Protein AF-A0AAW2ZHE0-F1 (afdb_monomer)

InterPro domains:
  IPR029063 S-adenosyl-L-methionine-dependent methyltransferase superfamily [G3DSA:3.40.50.150] (8-187)
  IPR029063 S-adenosyl-L-methionine-dependent methyltransferase superfamily [SSF53335] (11-176)

Sequence (241 aa):
MEQPNIQTNNVGNMGDIIKHSLIVQIMKKLIEFKPKTFVYVDLHTYLFHSKCDLVRFESETKKLSDIDDYISIEQSHLEETGFYLCSSGIATHFLREVEDSYCILSEQNPQTKVQLESQLSQYTRVPHYIMNHSTELPQRLRALPPSSTLFVLIDPFKLTLEDWSVQMATITECVKSSPDVKAVIEVFDYDEIDSDALWSKFSIDSVFKMVRSYQHKKYHLAVFATHNIADSISQAVQVKL

Organism: NCBI:txid1008807

Solvent-accessible surface area (backbone atoms only — not comparable to full-atom values): 13375 Å² total; per-residue (Å²): 133,85,81,78,69,83,58,68,88,53,42,58,35,66,57,48,52,54,52,48,31,46,50,48,38,49,51,56,57,53,53,75,69,62,50,73,18,39,36,42,35,32,59,48,39,69,46,37,53,42,66,53,55,62,70,56,31,59,60,47,55,73,60,47,46,80,38,64,72,38,50,56,55,48,50,56,43,30,74,75,71,68,33,41,68,29,69,62,36,54,53,48,64,58,41,73,79,37,92,52,28,38,39,40,34,20,36,74,51,70,69,52,35,55,50,23,54,53,43,44,70,74,76,51,84,70,51,69,48,77,35,74,49,72,85,50,47,66,61,54,58,67,73,44,76,82,56,37,24,38,40,36,39,41,49,44,79,58,72,47,76,65,59,49,52,56,50,49,53,52,54,47,56,60,42,68,77,38,82,79,39,48,40,38,37,42,37,40,33,46,40,88,71,74,52,98,61,59,70,77,75,56,89,74,58,90,65,47,39,81,49,47,73,48,79,57,76,38,32,38,37,39,35,31,18,24,70,95,46,23,69,63,48,38,71,49,60,60,74,42,120

Nearest PDB structures (foldseek):
  6qdx-assembly1_A  TM=6.909E-01  e=2.214E-10  Escherichia coli
  7p9i-assembly2_B  TM=6.950E-01  e=2.650E-10  Escherichia coli K-12
  7p9i-assembly1_A  TM=6.780E-01  e=1.742E-10  Escherichia coli K-12
  6qe5-assembly2_B  TM=6.974E-01  e=1.053E-09  Escherichia coli PCN033
  4blv-assembly2_B  TM=6.918E-01  e=1.421E-09  Escherichia coli K-12

Secondary structure (DSSP, 8-state):
-PPPPGGGGTTT-HHHHHHHHHHHHHHHHHHHT--SEEEEEETT---SEE---HHHHHHHHTT-BS-HHHHHHHHHHHHHHS-EEPHHHHHHHHHTTSTEEEEEEE---HHHHHHHHHHHHHH--S-EEEESSGGGHHHHHHHSPPPSEEEEEE--SS--HHHHHHHHHHHHHHHHT-TT-EEEEEEEEE-SS--TTTGGGS---TTEEEEEEEEETTEEEEEEEETTTHHHHHHH---B-

Structure (mmCIF, N/CA/C/O backbone):
data_AF-A0AAW2ZHE0-F1
#
_entry.id   AF-A0AAW2ZHE0-F1
#
loop_
_atom_site.group_PDB
_atom_site.id
_atom_site.type_symbol
_atom_site.label_atom_id
_atom_site.label_alt_id
_atom_site.label_comp_id
_atom_site.label_asym_id
_atom_site.label_entity_id
_atom_site.label_seq_id
_atom_site.pdbx_PDB_ins_code
_atom_site.Cartn_x
_atom_site.Cartn_y
_atom_site.Cartn_z
_atom_site.occupancy
_atom_site.B_iso_or_equiv
_atom_site.auth_seq_id
_atom_site.auth_comp_id
_atom_site.auth_asym_id
_atom_site.auth_atom_id
_atom_site.pdbx_PDB_model_num
ATOM 1 N N . MET A 1 1 ? 28.194 12.139 -8.025 1.00 45.75 1 MET A N 1
ATOM 2 C CA . MET A 1 1 ? 27.190 11.445 -8.855 1.00 45.75 1 MET A CA 1
ATOM 3 C C . MET A 1 1 ? 26.135 10.945 -7.898 1.00 45.75 1 MET A C 1
ATOM 5 O O . MET A 1 1 ? 26.476 10.164 -7.019 1.00 45.75 1 MET A O 1
ATOM 9 N N . GLU A 1 2 ? 24.931 11.495 -7.968 1.00 54.06 2 GLU A N 1
ATOM 10 C CA . GLU A 1 2 ? 23.822 11.076 -7.106 1.00 54.06 2 GLU A CA 1
ATOM 11 C C . GLU A 1 2 ? 23.343 9.689 -7.548 1.00 54.06 2 GLU A C 1
ATOM 13 O O . GLU A 1 2 ? 23.315 9.395 -8.745 1.00 54.06 2 GLU A O 1
ATOM 18 N N . GLN A 1 3 ? 23.056 8.808 -6.590 1.00 56.28 3 GLN A N 1
ATOM 19 C CA . GLN A 1 3 ? 22.628 7.446 -6.893 1.00 56.28 3 GLN A CA 1
ATOM 20 C C . GLN A 1 3 ? 21.126 7.433 -7.224 1.00 56.28 3 GLN A C 1
ATOM 22 O O . GLN A 1 3 ? 20.330 7.916 -6.413 1.00 56.28 3 GLN A O 1
ATOM 27 N N . PRO A 1 4 ? 20.725 6.895 -8.390 1.00 72.94 4 PRO A N 1
ATOM 28 C CA . PRO A 1 4 ? 19.317 6.748 -8.737 1.00 72.94 4 PRO A CA 1
ATOM 29 C C . PRO A 1 4 ? 18.628 5.758 -7.790 1.00 72.94 4 PRO A C 1
ATOM 31 O O . PRO A 1 4 ? 19.242 4.786 -7.348 1.00 72.94 4 PRO A O 1
ATOM 34 N N . ASN A 1 5 ? 17.344 5.990 -7.497 1.00 80.62 5 ASN A N 1
ATOM 35 C CA . ASN A 1 5 ? 16.549 5.073 -6.682 1.00 80.62 5 ASN A CA 1
ATOM 36 C C . ASN A 1 5 ? 16.442 3.709 -7.392 1.00 80.62 5 ASN A C 1
ATOM 38 O O . ASN A 1 5 ? 16.064 3.635 -8.568 1.00 80.62 5 ASN A O 1
ATOM 42 N N . ILE A 1 6 ? 16.772 2.637 -6.671 1.00 81.81 6 ILE A N 1
ATOM 43 C CA . ILE A 1 6 ? 16.803 1.256 -7.171 1.00 81.81 6 ILE A CA 1
ATOM 44 C C . ILE A 1 6 ? 15.427 0.762 -7.668 1.00 81.81 6 ILE A C 1
ATOM 46 O O . ILE A 1 6 ? 15.371 -0.144 -8.504 1.00 81.81 6 ILE A O 1
ATOM 50 N N . GLN A 1 7 ? 14.321 1.407 -7.272 1.00 82.69 7 GLN A N 1
ATOM 51 C CA . GLN A 1 7 ? 12.971 1.056 -7.737 1.00 82.69 7 GLN A CA 1
ATOM 52 C C . GLN A 1 7 ? 12.707 1.445 -9.194 1.00 82.69 7 GLN A C 1
ATOM 54 O O . GLN A 1 7 ? 11.881 0.819 -9.853 1.00 82.69 7 GLN A O 1
ATOM 59 N N . THR A 1 8 ? 13.452 2.409 -9.742 1.00 83.56 8 THR A N 1
ATOM 60 C CA . THR A 1 8 ? 13.181 3.013 -11.061 1.00 83.56 8 THR A CA 1
ATOM 61 C C . THR A 1 8 ? 13.071 1.989 -12.202 1.00 83.56 8 THR A C 1
ATOM 63 O O . THR A 1 8 ? 12.251 2.153 -13.098 1.00 83.56 8 THR A O 1
ATOM 66 N N . ASN A 1 9 ? 13.851 0.902 -12.167 1.00 84.75 9 ASN A N 1
ATOM 67 C CA . ASN A 1 9 ? 13.842 -0.135 -13.213 1.00 84.75 9 ASN A CA 1
ATOM 68 C C . ASN A 1 9 ? 12.930 -1.335 -12.890 1.00 84.75 9 ASN A C 1
ATOM 70 O O . ASN A 1 9 ? 12.791 -2.260 -13.696 1.00 84.75 9 ASN A O 1
ATOM 74 N N . ASN A 1 10 ? 12.321 -1.338 -11.706 1.00 87.06 10 ASN A N 1
ATOM 75 C CA . ASN A 1 10 ? 11.558 -2.460 -11.170 1.00 87.06 10 ASN A CA 1
ATOM 76 C C . ASN A 1 10 ? 10.046 -2.201 -11.131 1.00 87.06 10 ASN A C 1
ATOM 78 O O . ASN A 1 10 ? 9.311 -3.144 -10.865 1.00 87.06 10 ASN A O 1
ATOM 82 N N . VAL A 1 11 ? 9.588 -0.993 -11.477 1.00 93.25 11 VAL A N 1
ATOM 83 C CA . VAL A 1 11 ? 8.171 -0.591 -11.454 1.00 93.25 11 VAL A CA 1
ATOM 84 C C . VAL A 1 11 ? 7.286 -1.508 -12.305 1.00 93.25 11 VAL A C 1
ATOM 86 O O . VAL A 1 11 ? 7.566 -1.743 -13.487 1.00 93.25 11 VAL A O 1
ATOM 89 N N . GLY A 1 12 ? 6.195 -1.996 -11.716 1.00 92.94 12 GLY A N 1
ATOM 90 C CA . GLY A 1 12 ? 5.185 -2.801 -12.409 1.00 92.94 12 GLY A CA 1
ATOM 91 C C . GLY A 1 12 ? 5.684 -4.199 -12.771 1.00 92.94 12 GLY A C 1
ATOM 92 O O . GLY A 1 12 ? 5.334 -4.731 -13.822 1.00 92.94 12 GLY A O 1
ATOM 93 N N . ASN A 1 13 ? 6.580 -4.754 -11.952 1.00 93.00 13 ASN A N 1
ATOM 94 C CA . ASN A 1 13 ? 6.948 -6.167 -12.024 1.00 93.00 13 ASN A CA 1
ATOM 95 C C . ASN A 1 13 ? 5.909 -7.056 -11.304 1.00 93.00 13 ASN A C 1
ATOM 97 O O . ASN A 1 13 ? 5.030 -6.554 -10.608 1.00 93.00 13 ASN A O 1
ATOM 101 N N . MET A 1 14 ? 6.052 -8.380 -11.405 1.00 93.06 14 MET A N 1
ATOM 102 C CA . MET A 1 14 ? 5.164 -9.355 -10.757 1.00 93.06 14 MET A CA 1
ATOM 103 C C . MET A 1 14 ? 4.955 -9.104 -9.254 1.00 93.06 14 MET A C 1
ATOM 105 O O . MET A 1 14 ? 3.836 -9.223 -8.763 1.00 93.06 14 MET A O 1
ATOM 109 N N . GLY A 1 15 ? 6.010 -8.741 -8.523 1.00 92.56 15 GLY A N 1
ATOM 110 C CA . GLY A 1 15 ? 5.924 -8.408 -7.102 1.00 92.56 15 GLY A CA 1
ATOM 111 C C . GLY A 1 15 ? 5.064 -7.171 -6.839 1.00 92.56 15 GLY A C 1
ATOM 112 O O . GLY A 1 15 ? 4.197 -7.221 -5.970 1.00 92.56 15 GLY A O 1
ATOM 113 N N . ASP A 1 16 ? 5.239 -6.107 -7.631 1.00 94.81 16 ASP A N 1
ATOM 114 C CA . ASP A 1 16 ? 4.381 -4.918 -7.556 1.00 94.81 16 ASP A CA 1
ATOM 115 C C . ASP A 1 16 ? 2.925 -5.270 -7.874 1.00 94.81 16 ASP A C 1
ATOM 117 O O . ASP A 1 16 ? 2.040 -4.856 -7.137 1.00 94.81 16 ASP A O 1
ATOM 121 N N . ILE A 1 17 ? 2.667 -6.071 -8.912 1.00 95.50 17 ILE A N 1
ATOM 122 C CA . ILE A 1 17 ? 1.305 -6.462 -9.308 1.00 95.50 17 ILE A CA 1
ATOM 123 C C . ILE A 1 17 ? 0.605 -7.229 -8.176 1.00 95.50 17 ILE A C 1
ATOM 125 O O . ILE A 1 17 ? -0.543 -6.926 -7.846 1.00 95.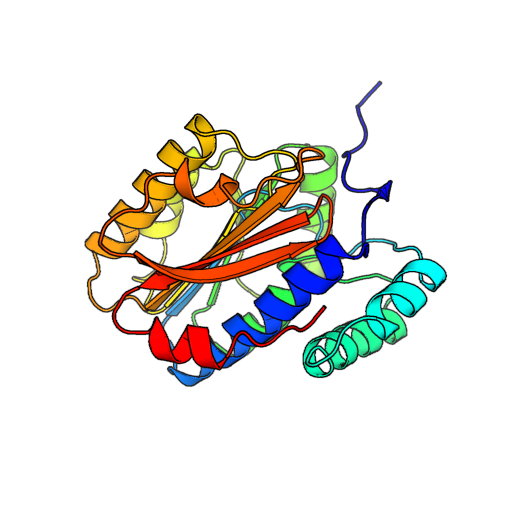50 17 ILE A O 1
ATOM 129 N N . ILE A 1 18 ? 1.284 -8.204 -7.559 1.00 94.44 18 ILE A N 1
ATOM 130 C CA . ILE A 1 18 ? 0.724 -8.989 -6.447 1.00 94.44 18 ILE A CA 1
ATOM 131 C C . ILE A 1 18 ? 0.451 -8.080 -5.244 1.00 94.44 18 ILE A C 1
ATOM 133 O O . ILE A 1 18 ? -0.671 -8.068 -4.739 1.00 94.44 18 ILE A O 1
ATOM 137 N N . LYS A 1 19 ? 1.446 -7.289 -4.824 1.00 95.81 19 LYS A N 1
ATOM 138 C CA . LYS A 1 19 ? 1.347 -6.330 -3.710 1.00 95.81 19 LYS A CA 1
ATOM 139 C C . LYS A 1 19 ? 0.190 -5.354 -3.920 1.00 95.81 19 LYS A C 1
ATOM 141 O O . LYS A 1 19 ? -0.709 -5.223 -3.103 1.00 95.81 19 LYS A O 1
ATOM 146 N N . HIS A 1 20 ? 0.145 -4.708 -5.077 1.00 97.62 20 HIS A N 1
ATOM 147 C CA . HIS A 1 20 ? -0.868 -3.709 -5.400 1.00 97.62 20 HIS A CA 1
ATOM 148 C C . HIS A 1 20 ? -2.279 -4.301 -5.482 1.00 97.62 20 HIS A C 1
ATOM 150 O O . HIS A 1 20 ? -3.244 -3.670 -5.047 1.00 97.62 20 HIS A O 1
ATOM 156 N N . SER A 1 21 ? -2.401 -5.542 -5.955 1.00 96.88 21 SER A N 1
ATOM 157 C CA . SER A 1 21 ? -3.670 -6.271 -5.921 1.00 96.88 21 SER A CA 1
ATOM 158 C C . SER A 1 21 ? -4.139 -6.544 -4.489 1.00 96.88 21 SER A C 1
ATOM 160 O O . SER A 1 21 ? -5.332 -6.426 -4.201 1.00 96.88 21 SER A O 1
ATOM 162 N N . LEU A 1 22 ? -3.220 -6.855 -3.569 1.00 96.62 22 LEU A N 1
ATOM 163 C CA . LEU A 1 22 ? -3.543 -7.011 -2.149 1.00 96.62 22 LEU A CA 1
ATOM 164 C C . LEU A 1 22 ? -3.927 -5.682 -1.501 1.00 96.62 22 LEU A C 1
ATOM 166 O O . LEU A 1 22 ? -4.938 -5.656 -0.802 1.00 96.62 22 LEU A O 1
ATOM 170 N N . ILE A 1 23 ? -3.214 -4.587 -1.790 1.00 98.12 23 ILE A N 1
ATOM 171 C CA . ILE A 1 23 ? -3.597 -3.232 -1.358 1.00 98.12 23 ILE A CA 1
ATOM 172 C C . ILE A 1 23 ? -5.055 -2.964 -1.741 1.00 98.12 23 ILE A C 1
ATOM 174 O O . ILE A 1 23 ? -5.850 -2.594 -0.882 1.00 98.12 23 ILE A O 1
ATOM 178 N N . VAL A 1 24 ? -5.446 -3.210 -2.995 1.00 98.31 24 VAL A N 1
ATOM 179 C CA . VAL A 1 24 ? -6.831 -3.017 -3.462 1.00 98.31 24 VAL A CA 1
ATOM 180 C C . VAL A 1 24 ? -7.825 -3.856 -2.652 1.00 98.31 24 VAL A C 1
ATOM 182 O O . VAL A 1 24 ? -8.812 -3.322 -2.139 1.00 98.31 24 VAL A O 1
ATOM 185 N N . GLN A 1 25 ? -7.568 -5.155 -2.489 1.00 97.56 25 GLN A N 1
ATOM 186 C CA . GLN A 1 25 ? -8.464 -6.061 -1.758 1.00 97.56 25 GLN A CA 1
ATOM 187 C C . GLN A 1 25 ? -8.590 -5.678 -0.271 1.00 97.56 25 GLN A C 1
ATOM 189 O O . GLN A 1 25 ? -9.695 -5.660 0.280 1.00 97.56 25 GLN A O 1
ATOM 194 N N . ILE A 1 26 ? -7.475 -5.323 0.372 1.00 98.25 26 ILE A N 1
ATOM 195 C CA . ILE A 1 26 ? -7.419 -4.888 1.772 1.00 98.25 26 ILE A CA 1
ATOM 196 C C . ILE A 1 26 ? -8.153 -3.556 1.941 1.00 98.25 26 ILE A C 1
ATOM 198 O O . ILE A 1 26 ? -9.010 -3.446 2.818 1.00 98.25 26 ILE A O 1
ATOM 202 N N . MET A 1 27 ? -7.867 -2.559 1.099 1.00 98.31 27 MET A N 1
ATOM 203 C CA . MET A 1 27 ? -8.466 -1.223 1.186 1.00 98.31 27 MET A CA 1
ATOM 204 C C . MET A 1 27 ? -9.985 -1.273 1.024 1.00 98.31 27 MET A C 1
ATOM 206 O O . MET A 1 27 ? -10.698 -0.722 1.866 1.00 98.31 27 MET A O 1
ATOM 210 N N . LYS A 1 28 ? -10.491 -2.006 0.019 1.00 97.75 28 LYS A N 1
ATOM 211 C CA . LYS A 1 28 ? -11.936 -2.233 -0.161 1.00 97.75 28 LYS A CA 1
ATOM 212 C C . LYS A 1 28 ? -12.555 -2.814 1.108 1.00 97.75 28 LYS A C 1
ATOM 214 O O . LYS A 1 28 ? -13.554 -2.297 1.606 1.00 97.75 28 LYS A O 1
ATOM 219 N N . LYS A 1 29 ? -11.921 -3.843 1.686 1.00 97.81 29 LYS A N 1
ATOM 220 C CA . LYS A 1 29 ? -12.438 -4.485 2.897 1.00 97.81 29 LYS A CA 1
ATOM 221 C C . LYS A 1 29 ? -12.409 -3.566 4.117 1.00 97.81 29 LYS A C 1
ATOM 223 O O . LYS A 1 29 ? -13.325 -3.601 4.935 1.00 97.81 29 LYS A O 1
ATOM 228 N N . LEU A 1 30 ? -11.373 -2.744 4.247 1.00 97.94 30 LEU A N 1
ATOM 229 C CA . LEU A 1 30 ? -11.238 -1.797 5.347 1.00 97.94 30 LEU A CA 1
ATOM 230 C C . LEU A 1 30 ? -12.292 -0.682 5.288 1.00 97.94 30 LEU A C 1
ATOM 232 O O . LEU A 1 30 ? -12.845 -0.318 6.327 1.00 97.94 30 LEU A O 1
ATOM 236 N N . ILE A 1 31 ? -12.638 -0.205 4.091 1.00 97.25 31 ILE A N 1
ATOM 237 C CA . ILE A 1 31 ? -13.692 0.801 3.885 1.00 97.25 31 ILE A CA 1
ATOM 238 C C . ILE A 1 31 ? -15.082 0.255 4.239 1.00 97.25 31 ILE A C 1
ATOM 240 O O . ILE A 1 31 ? -15.886 0.978 4.831 1.00 97.25 31 ILE A O 1
ATOM 244 N N . GLU A 1 32 ? -15.366 -1.028 3.981 1.00 96.75 32 GLU A N 1
ATOM 245 C CA . GLU A 1 32 ? -16.641 -1.660 4.372 1.00 96.75 32 GLU A CA 1
ATOM 246 C C . GLU A 1 32 ? -16.919 -1.570 5.881 1.00 96.75 32 GLU A C 1
ATOM 248 O O . GLU A 1 32 ? -18.079 -1.537 6.305 1.00 96.75 32 GLU A O 1
ATOM 253 N N . PHE A 1 33 ? -15.872 -1.482 6.708 1.00 95.62 33 PHE A N 1
ATOM 254 C CA . PHE A 1 33 ? -16.013 -1.291 8.150 1.00 95.62 33 PHE A CA 1
ATOM 255 C C . PHE A 1 33 ? -16.420 0.129 8.559 1.00 95.62 33 PHE A C 1
ATOM 257 O O . PHE A 1 33 ? -16.556 0.377 9.762 1.00 95.62 33 PHE A O 1
ATOM 264 N N . LYS A 1 34 ? -16.623 1.031 7.588 1.00 94.88 34 LYS A N 1
ATOM 265 C CA . LYS A 1 34 ? -17.025 2.432 7.763 1.00 94.88 34 LYS A CA 1
ATOM 266 C C . LYS A 1 34 ? -16.127 3.140 8.780 1.00 94.88 34 LYS A C 1
ATOM 268 O O . LYS A 1 34 ? -16.605 3.523 9.855 1.00 94.88 34 LYS A O 1
ATOM 273 N N . PRO A 1 35 ? -14.815 3.242 8.496 1.00 95.00 35 PRO A N 1
ATOM 274 C CA . PRO A 1 35 ? -13.891 3.900 9.402 1.00 95.00 35 PRO A CA 1
ATOM 275 C C . PRO A 1 35 ? -14.348 5.338 9.647 1.00 95.00 35 PRO A C 1
ATOM 277 O O . PRO A 1 35 ? -14.739 6.038 8.719 1.00 95.00 35 PRO A O 1
ATOM 280 N N . LYS A 1 36 ? -14.280 5.775 10.907 1.00 93.12 36 LYS A N 1
ATOM 281 C CA . LYS A 1 36 ? -14.380 7.202 11.233 1.00 93.12 36 LYS A CA 1
ATOM 282 C C . LYS A 1 36 ? -13.142 7.921 10.717 1.00 93.12 36 LYS A C 1
ATOM 284 O O . LYS A 1 36 ? -13.268 8.882 9.987 1.00 93.12 36 LYS A O 1
ATOM 289 N N . THR A 1 37 ? -11.979 7.359 11.042 1.00 95.81 37 THR A N 1
ATOM 290 C CA . THR A 1 37 ? -10.662 7.832 10.615 1.00 95.81 37 THR A CA 1
ATOM 291 C C . THR A 1 37 ? -9.879 6.671 10.016 1.00 95.81 37 THR A C 1
ATOM 293 O O . THR A 1 37 ? -9.807 5.604 10.651 1.00 95.81 37 THR A O 1
ATOM 296 N N . PHE A 1 38 ? -9.271 6.879 8.845 1.00 97.88 38 PHE A N 1
ATOM 297 C CA . PHE A 1 38 ? -8.440 5.888 8.154 1.00 97.88 38 PHE A CA 1
ATOM 298 C C . PHE A 1 38 ? -7.037 6.447 7.889 1.00 97.88 38 PHE A C 1
ATOM 300 O O . PHE A 1 38 ? -6.859 7.383 7.117 1.00 97.88 38 PHE A O 1
ATOM 307 N N . VAL A 1 39 ? -6.027 5.850 8.521 1.00 97.88 39 VAL A N 1
ATOM 308 C CA . VAL A 1 39 ? -4.622 6.155 8.246 1.00 97.88 39 VAL A CA 1
ATOM 309 C C . VAL A 1 39 ? -3.995 5.049 7.397 1.00 97.88 39 VAL A C 1
ATOM 311 O O . VAL A 1 39 ? -3.995 3.884 7.797 1.00 97.88 39 VAL A O 1
ATOM 314 N N . TYR A 1 40 ? -3.434 5.425 6.252 1.00 98.44 40 TYR A N 1
ATOM 315 C CA . TYR A 1 40 ? -2.505 4.600 5.484 1.00 98.44 40 TYR A CA 1
ATOM 316 C C . TYR A 1 40 ? -1.071 5.013 5.810 1.00 98.44 40 TYR A C 1
ATOM 318 O O . TYR A 1 40 ? -0.757 6.204 5.872 1.00 98.44 40 TYR A O 1
ATOM 326 N N . VAL A 1 41 ? -0.207 4.030 6.017 1.00 98.19 41 VAL A N 1
ATOM 327 C CA . VAL A 1 41 ? 1.216 4.210 6.281 1.00 98.19 41 VAL A CA 1
ATOM 328 C C . VAL A 1 41 ? 2.000 3.392 5.270 1.00 98.19 41 VAL A C 1
ATOM 330 O O . VAL A 1 41 ? 1.749 2.204 5.127 1.00 98.19 41 VAL A O 1
ATOM 333 N N . ASP A 1 42 ? 2.985 3.998 4.627 1.00 97.81 42 ASP A N 1
ATOM 334 C CA . ASP A 1 42 ? 3.923 3.326 3.734 1.00 97.81 42 ASP A CA 1
ATOM 335 C C . ASP A 1 42 ? 5.346 3.637 4.200 1.00 97.81 42 ASP A C 1
ATOM 337 O O . ASP A 1 42 ? 5.793 4.786 4.178 1.00 97.81 42 ASP A O 1
ATOM 341 N N . LEU A 1 43 ? 6.042 2.617 4.706 1.00 95.81 43 LEU A N 1
ATOM 342 C CA . LEU A 1 43 ? 7.354 2.793 5.330 1.00 95.81 43 LEU A CA 1
ATOM 343 C C . LEU A 1 43 ? 8.515 2.858 4.331 1.00 95.81 43 LEU A C 1
ATOM 345 O O . LEU A 1 43 ? 9.616 3.255 4.723 1.00 95.81 43 LEU A O 1
ATOM 349 N N . HIS A 1 44 ? 8.269 2.517 3.066 1.00 94.44 44 HIS A N 1
ATOM 350 C CA . HIS A 1 44 ? 9.280 2.440 2.010 1.00 94.44 44 HIS A CA 1
ATOM 351 C C . HIS A 1 44 ? 8.701 2.978 0.697 1.00 94.44 44 HIS A C 1
ATOM 353 O O . HIS A 1 44 ? 8.732 2.334 -0.349 1.00 94.44 44 HIS A O 1
ATOM 359 N N . THR A 1 45 ? 8.135 4.178 0.769 1.00 95.50 45 THR A N 1
ATOM 360 C CA . THR A 1 45 ? 7.461 4.805 -0.361 1.00 95.50 45 THR A CA 1
ATOM 361 C C . THR A 1 45 ? 8.468 5.188 -1.433 1.00 95.50 45 THR A C 1
ATOM 363 O O . THR A 1 45 ? 9.496 5.787 -1.133 1.00 95.50 45 THR A O 1
ATOM 366 N N . TYR A 1 46 ? 8.125 4.903 -2.688 1.00 94.44 46 TYR A N 1
ATOM 367 C CA . TYR A 1 46 ? 8.814 5.434 -3.860 1.00 94.44 46 TYR A CA 1
ATOM 368 C C . TYR A 1 46 ? 8.110 6.714 -4.355 1.00 94.44 46 TYR A C 1
ATOM 370 O O . TYR A 1 46 ? 8.083 7.733 -3.672 1.00 94.44 46 TYR A O 1
ATOM 378 N N . LEU A 1 47 ? 7.501 6.671 -5.538 1.00 97.00 47 LEU A N 1
ATOM 379 C CA . LEU A 1 47 ? 6.724 7.757 -6.128 1.00 97.00 47 LEU A CA 1
ATOM 380 C C . LEU A 1 47 ? 5.220 7.545 -5.905 1.00 97.00 47 LEU A C 1
ATOM 382 O O . LEU A 1 47 ? 4.794 6.527 -5.360 1.00 97.00 47 LEU A O 1
ATOM 386 N N . PHE A 1 48 ? 4.407 8.515 -6.322 1.00 97.44 48 PHE A N 1
ATOM 387 C CA . PHE A 1 48 ? 2.953 8.356 -6.412 1.00 97.44 48 PHE A CA 1
ATOM 388 C C . PHE A 1 48 ? 2.581 7.508 -7.632 1.00 97.44 48 PHE A C 1
ATOM 390 O O . PHE A 1 48 ? 1.759 6.596 -7.562 1.00 97.44 48 PHE A O 1
ATOM 397 N N . HIS A 1 49 ? 3.246 7.796 -8.747 1.00 97.19 49 HIS A N 1
ATOM 398 C CA . HIS A 1 49 ? 3.165 7.062 -10.000 1.00 97.19 49 HIS A CA 1
ATOM 399 C C . HIS A 1 49 ? 4.496 7.182 -10.758 1.00 97.19 49 HIS A C 1
ATOM 401 O O . HIS A 1 49 ? 5.261 8.132 -10.554 1.00 97.19 49 HIS A O 1
ATOM 407 N N . SER A 1 50 ? 4.806 6.210 -11.613 1.00 96.75 50 SER A N 1
ATOM 408 C CA . SER A 1 50 ? 6.072 6.155 -12.351 1.00 96.75 50 SER A CA 1
ATOM 409 C C . SER A 1 50 ? 5.914 5.467 -13.705 1.00 96.75 50 SER A C 1
ATOM 411 O O . SER A 1 50 ? 4.878 4.889 -14.015 1.00 96.75 50 SER A O 1
ATOM 413 N N . LYS A 1 51 ? 6.937 5.545 -14.556 1.00 94.88 51 LYS A N 1
ATOM 414 C CA . LYS A 1 51 ? 6.941 4.811 -15.826 1.00 94.88 51 LYS A CA 1
ATOM 415 C C . LYS A 1 51 ? 7.102 3.317 -15.554 1.00 94.88 51 LYS A C 1
ATOM 417 O O . LYS A 1 51 ? 7.922 2.934 -14.724 1.00 94.88 51 LYS A O 1
ATOM 422 N N . CYS A 1 52 ? 6.387 2.488 -16.305 1.00 94.44 52 CYS A N 1
ATOM 423 C CA . CYS A 1 52 ? 6.551 1.038 -16.289 1.00 94.44 52 CYS A CA 1
ATOM 424 C C . CYS A 1 52 ? 6.762 0.488 -17.708 1.00 94.44 52 CYS A C 1
ATOM 426 O O . CYS A 1 52 ? 6.475 1.151 -18.708 1.00 94.44 52 CYS A O 1
ATOM 428 N N . ASP A 1 53 ? 7.283 -0.734 -17.791 1.00 94.19 53 ASP A N 1
ATOM 429 C CA . ASP A 1 53 ? 7.299 -1.508 -19.032 1.00 94.19 53 ASP A CA 1
ATOM 430 C C . ASP A 1 53 ? 5.919 -2.152 -19.231 1.00 94.19 53 ASP A C 1
ATOM 432 O O . ASP A 1 53 ? 5.604 -3.164 -18.600 1.00 94.19 53 ASP A O 1
ATOM 436 N N . LEU A 1 54 ? 5.101 -1.557 -20.103 1.00 92.88 54 LEU A N 1
ATOM 437 C CA . LEU A 1 54 ? 3.729 -2.006 -20.363 1.00 92.88 54 LEU A CA 1
ATOM 438 C C . LEU A 1 54 ? 3.665 -3.425 -20.932 1.00 92.88 54 LEU A C 1
ATOM 440 O O . LEU A 1 54 ? 2.776 -4.189 -20.571 1.00 92.88 54 LEU A O 1
ATOM 444 N N . VAL A 1 55 ? 4.629 -3.814 -21.772 1.00 94.06 55 VAL A N 1
ATOM 445 C CA . VAL A 1 55 ? 4.651 -5.157 -22.368 1.00 94.06 55 VAL A CA 1
ATOM 446 C C . VAL A 1 55 ? 4.918 -6.202 -21.287 1.00 94.06 55 VAL A C 1
ATOM 448 O O . VAL A 1 55 ? 4.267 -7.252 -21.257 1.00 94.06 55 VAL A O 1
ATOM 451 N N . ARG A 1 56 ? 5.851 -5.914 -20.368 1.00 94.31 56 ARG A N 1
ATOM 452 C CA . ARG A 1 56 ? 6.086 -6.765 -19.195 1.00 94.31 56 ARG A CA 1
ATOM 453 C C . ARG A 1 56 ? 4.851 -6.815 -18.299 1.00 94.31 56 ARG A C 1
ATOM 455 O O . ARG A 1 56 ? 4.409 -7.914 -17.975 1.00 94.31 56 ARG A O 1
ATOM 462 N N . PHE A 1 57 ? 4.296 -5.659 -17.945 1.00 94.44 57 PHE A N 1
ATOM 463 C CA . PHE A 1 57 ? 3.125 -5.548 -17.077 1.00 94.44 57 PHE A CA 1
ATOM 464 C C . PHE A 1 57 ? 1.939 -6.367 -17.614 1.00 94.44 57 PHE A C 1
ATOM 466 O O . PHE A 1 57 ? 1.406 -7.226 -16.914 1.00 94.44 57 PHE A O 1
ATOM 473 N N . GLU A 1 58 ? 1.576 -6.206 -18.887 1.00 94.12 58 GLU A N 1
ATOM 474 C CA . GLU A 1 58 ? 0.500 -6.979 -19.525 1.00 94.12 58 GLU A CA 1
ATOM 475 C C . GLU A 1 58 ? 0.780 -8.488 -19.565 1.00 94.12 58 GLU A C 1
ATOM 477 O O . GLU A 1 58 ? -0.131 -9.310 -19.462 1.00 94.12 58 GLU A O 1
ATOM 482 N N . SER A 1 59 ? 2.041 -8.880 -19.754 1.00 95.12 59 SER A N 1
ATOM 483 C CA . SER A 1 59 ? 2.449 -10.288 -19.758 1.00 95.12 59 SER A CA 1
ATOM 484 C C . SER A 1 59 ? 2.368 -10.915 -18.365 1.00 95.12 59 SER A C 1
ATOM 486 O O . SER A 1 59 ? 2.049 -12.096 -18.229 1.00 95.12 59 SER A O 1
ATOM 488 N N . GLU A 1 60 ? 2.670 -10.147 -17.319 1.00 94.38 60 GLU A N 1
ATOM 489 C CA . GLU A 1 60 ? 2.639 -10.614 -15.934 1.00 94.38 60 GLU A CA 1
ATOM 490 C C . GLU A 1 60 ? 1.224 -10.653 -15.359 1.00 94.38 60 GLU A C 1
ATOM 492 O O . GLU A 1 60 ? 0.864 -11.655 -14.749 1.00 94.38 60 GLU A O 1
ATOM 497 N N . THR A 1 61 ? 0.392 -9.649 -15.633 1.00 94.19 61 THR A N 1
ATOM 498 C CA . THR A 1 61 ? -1.003 -9.607 -15.157 1.00 94.19 61 THR A CA 1
ATOM 499 C C . THR A 1 61 ? -1.845 -10.767 -15.693 1.00 94.19 61 THR A C 1
ATOM 501 O O . THR A 1 61 ? -2.632 -11.342 -14.951 1.00 94.19 61 THR A O 1
ATOM 504 N N . LYS A 1 62 ? -1.604 -11.218 -16.933 1.00 94.06 62 LYS A N 1
ATOM 505 C CA . LYS A 1 62 ? -2.260 -12.405 -17.525 1.00 94.06 62 LYS A CA 1
ATOM 506 C C . LYS A 1 62 ? -1.976 -13.725 -16.800 1.00 94.06 62 LYS A C 1
ATOM 508 O O . LYS A 1 62 ? -2.634 -14.721 -17.093 1.00 94.06 62 LYS A O 1
ATOM 513 N N . LYS A 1 63 ? -0.970 -13.769 -15.922 1.00 93.06 63 LYS A N 1
ATOM 514 C CA . LYS A 1 63 ? -0.605 -14.974 -15.159 1.00 93.06 63 LYS A CA 1
ATOM 515 C C . LYS A 1 63 ? -1.363 -15.081 -13.839 1.00 93.06 63 LYS A C 1
ATOM 517 O O . LYS A 1 63 ? -1.279 -16.122 -13.208 1.00 93.06 63 LYS A O 1
ATOM 522 N N . LEU A 1 64 ? -2.060 -14.027 -13.424 1.00 92.12 64 LEU A N 1
ATOM 523 C CA . LEU A 1 64 ? -2.731 -13.953 -12.133 1.00 92.12 64 LEU A CA 1
ATOM 524 C C . LEU A 1 64 ? -4.248 -13.995 -12.312 1.00 92.12 64 LEU A C 1
ATOM 526 O O . LEU A 1 64 ? -4.776 -13.541 -13.328 1.00 92.12 64 LEU A O 1
ATOM 530 N N . SER A 1 65 ? -4.954 -14.504 -11.304 1.00 92.69 65 SER A N 1
ATOM 531 C CA . SER A 1 65 ? -6.410 -14.370 -11.193 1.00 92.69 65 SER A CA 1
ATOM 532 C C . SER A 1 65 ? -6.801 -13.586 -9.946 1.00 92.69 65 SER A C 1
ATOM 534 O O . SER A 1 65 ? -6.004 -13.427 -9.020 1.00 92.69 65 SER A O 1
ATOM 536 N N . ASP A 1 66 ? -8.057 -13.133 -9.916 1.00 93.00 66 ASP A N 1
ATOM 537 C CA . ASP A 1 66 ? -8.638 -12.368 -8.805 1.00 93.00 66 ASP A CA 1
ATOM 538 C C . ASP A 1 66 ? -7.981 -10.983 -8.611 1.00 93.00 66 ASP A C 1
ATOM 540 O O . ASP A 1 66 ? -7.934 -10.452 -7.502 1.00 93.00 66 ASP A O 1
ATOM 544 N N . ILE A 1 67 ? -7.483 -10.385 -9.700 1.00 95.44 67 ILE A N 1
ATOM 545 C CA . ILE A 1 67 ? -6.853 -9.053 -9.712 1.00 95.44 67 ILE A CA 1
ATOM 546 C C . ILE A 1 67 ? -7.624 -8.017 -10.549 1.00 95.44 67 ILE A C 1
ATOM 548 O O . ILE A 1 67 ? -7.125 -6.920 -10.779 1.00 95.44 67 ILE A O 1
ATOM 552 N N . ASP A 1 68 ? -8.839 -8.336 -10.999 1.00 95.69 68 ASP A N 1
ATOM 553 C CA . ASP A 1 68 ? -9.598 -7.513 -11.956 1.00 95.69 68 ASP A CA 1
ATOM 554 C C . ASP A 1 68 ? -9.869 -6.090 -11.449 1.00 95.69 68 ASP A C 1
ATOM 556 O O . ASP A 1 68 ? -9.743 -5.130 -12.207 1.00 95.69 68 ASP A O 1
ATOM 560 N N . ASP A 1 69 ? -10.175 -5.934 -10.156 1.00 96.38 69 ASP A N 1
ATOM 561 C CA . ASP A 1 69 ? -10.359 -4.616 -9.535 1.00 96.38 69 ASP A CA 1
ATOM 562 C C . ASP A 1 69 ? -9.086 -3.763 -9.635 1.00 96.38 69 ASP A C 1
ATOM 564 O O . ASP A 1 69 ? -9.146 -2.576 -9.953 1.00 96.38 69 ASP A O 1
ATOM 568 N N . TYR A 1 70 ? -7.926 -4.377 -9.383 1.00 97.44 70 TYR A N 1
ATOM 569 C CA . TYR A 1 70 ? -6.636 -3.708 -9.501 1.00 97.44 70 TYR A CA 1
ATOM 570 C C . TYR A 1 70 ? -6.360 -3.308 -10.952 1.00 97.44 70 TYR A C 1
ATOM 572 O O . TYR A 1 70 ? -6.050 -2.147 -11.217 1.00 97.44 70 TYR A O 1
ATOM 580 N N . ILE A 1 71 ? -6.552 -4.233 -11.895 1.00 97.06 71 ILE A N 1
ATOM 581 C CA . ILE A 1 71 ? -6.363 -3.966 -13.324 1.00 97.06 71 ILE A CA 1
ATOM 582 C C . ILE A 1 71 ? -7.276 -2.843 -13.807 1.00 97.06 71 ILE A C 1
ATOM 584 O O . ILE A 1 71 ? -6.813 -1.965 -14.527 1.00 97.06 71 ILE A O 1
ATOM 588 N N . SER A 1 72 ? -8.537 -2.818 -13.376 1.00 96.75 72 SER A N 1
ATOM 589 C CA . SER A 1 72 ? -9.478 -1.760 -13.748 1.00 96.75 72 SER A CA 1
ATOM 590 C C . SER A 1 72 ? -9.011 -0.376 -13.28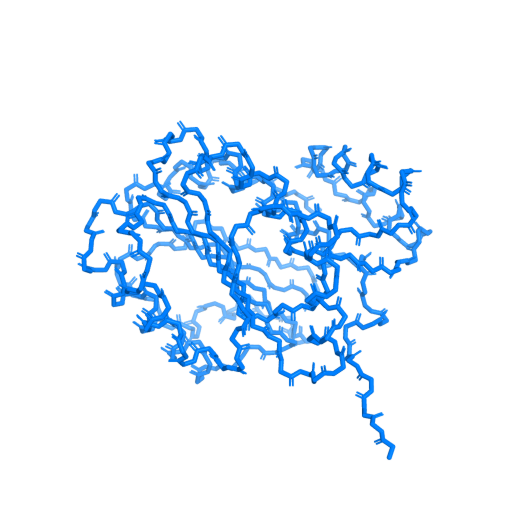6 1.00 96.75 72 SER A C 1
ATOM 592 O O . SER A 1 72 ? -9.142 0.592 -14.039 1.00 96.75 72 SER A O 1
ATOM 594 N N . ILE A 1 73 ? -8.483 -0.266 -12.063 1.00 96.31 73 ILE A N 1
ATOM 595 C CA . ILE A 1 73 ? -7.960 0.995 -11.518 1.00 96.31 73 ILE A CA 1
ATOM 596 C C . ILE A 1 73 ? -6.692 1.410 -12.272 1.00 96.31 73 ILE A C 1
ATOM 598 O O . ILE A 1 73 ? -6.584 2.550 -12.725 1.00 96.31 73 ILE A O 1
ATOM 602 N N . GLU A 1 74 ? -5.755 0.476 -12.435 1.00 96.88 74 GLU A N 1
ATOM 603 C CA . GLU A 1 74 ? -4.459 0.717 -13.069 1.00 96.88 74 GLU A CA 1
ATOM 604 C C . GLU A 1 74 ? -4.612 1.105 -14.545 1.00 96.88 74 GLU A C 1
ATOM 606 O O . GLU A 1 74 ? -4.049 2.105 -14.978 1.00 96.88 74 GLU A O 1
ATOM 611 N N . GLN A 1 75 ? -5.427 0.373 -15.312 1.00 94.56 75 GLN A N 1
ATOM 612 C CA . GLN A 1 75 ? -5.677 0.665 -16.727 1.00 94.56 75 GLN A CA 1
ATOM 613 C C . GLN A 1 75 ? -6.319 2.035 -16.915 1.00 94.56 75 GLN A C 1
ATOM 615 O O . GLN A 1 75 ? -5.859 2.802 -17.756 1.00 94.56 75 GLN A O 1
ATOM 620 N N . SER A 1 76 ? -7.311 2.382 -16.088 1.00 94.56 76 SER A N 1
ATOM 621 C CA . SER A 1 76 ? -7.945 3.704 -16.153 1.00 94.56 76 SER A CA 1
ATOM 622 C C . SER A 1 76 ? -6.920 4.828 -15.944 1.00 94.56 76 SER A C 1
ATOM 624 O O . SER A 1 76 ? -6.929 5.822 -16.668 1.00 94.56 76 SER A O 1
ATOM 626 N N . HIS A 1 77 ? -5.996 4.668 -14.988 1.00 94.81 77 HIS A N 1
ATOM 627 C CA . HIS A 1 77 ? -4.953 5.666 -14.733 1.00 94.81 77 HIS A CA 1
ATOM 628 C C . HIS A 1 77 ? -3.871 5.703 -15.822 1.00 94.81 77 HIS A C 1
ATOM 630 O O . HIS A 1 77 ? -3.407 6.785 -16.200 1.00 94.81 77 HIS A O 1
ATOM 636 N N . LEU A 1 78 ? -3.474 4.537 -16.337 1.00 94.12 78 LEU A N 1
ATOM 637 C CA . LEU A 1 78 ? -2.515 4.404 -17.431 1.00 94.12 78 LEU A CA 1
ATOM 638 C C . LEU A 1 78 ? -3.033 5.051 -18.717 1.00 94.12 78 LEU A C 1
ATOM 640 O O . LEU A 1 78 ? -2.271 5.733 -19.397 1.00 94.12 78 LEU A O 1
ATOM 644 N N . GLU A 1 79 ? -4.314 4.882 -19.038 1.00 94.12 79 GLU A N 1
ATOM 645 C CA . GLU A 1 79 ? -4.951 5.515 -20.197 1.00 94.12 79 GLU A CA 1
ATOM 646 C C . GLU A 1 79 ? -4.999 7.043 -20.066 1.00 94.12 79 GLU A C 1
ATOM 648 O O . GLU A 1 79 ? -4.765 7.755 -21.043 1.00 94.12 79 GLU A O 1
ATOM 653 N N . GLU A 1 80 ? -5.264 7.556 -18.861 1.00 93.81 80 GLU A N 1
ATOM 654 C CA . GLU A 1 80 ? -5.346 8.996 -18.602 1.00 93.81 80 GLU A CA 1
ATOM 655 C C . GLU A 1 80 ? -3.968 9.673 -18.589 1.00 93.81 80 GLU A C 1
ATOM 657 O O . GLU A 1 80 ? -3.798 10.768 -19.128 1.00 93.81 80 GLU A O 1
ATOM 662 N N . THR A 1 81 ? -2.979 9.044 -17.951 1.00 94.19 81 THR A N 1
ATOM 663 C CA . THR A 1 81 ? -1.713 9.711 -17.608 1.00 94.19 81 THR A CA 1
ATOM 664 C C . THR A 1 81 ? -0.488 9.125 -18.302 1.00 94.19 81 THR A C 1
ATOM 666 O O . THR A 1 81 ? 0.534 9.804 -18.408 1.00 94.19 81 THR A O 1
ATOM 669 N N . GLY A 1 82 ? -0.561 7.879 -18.774 1.00 94.38 82 GLY A N 1
ATOM 670 C CA . GLY A 1 82 ? 0.588 7.128 -19.282 1.00 94.38 82 GLY A CA 1
ATOM 671 C C . GLY A 1 82 ? 1.562 6.651 -18.197 1.00 94.38 82 GLY A C 1
ATOM 672 O O . GLY A 1 82 ? 2.673 6.233 -18.531 1.00 94.38 82 GLY A O 1
ATOM 673 N N . PHE A 1 83 ? 1.187 6.726 -16.916 1.00 96.44 83 PHE A N 1
ATOM 674 C CA . PHE A 1 83 ? 2.019 6.321 -15.781 1.00 96.44 83 PHE A CA 1
ATOM 675 C C . PHE A 1 83 ? 1.345 5.235 -14.945 1.00 96.44 83 PHE A C 1
ATOM 677 O O . PHE A 1 83 ? 0.127 5.203 -14.821 1.00 96.44 83 PHE A O 1
ATOM 684 N N . TYR A 1 84 ? 2.167 4.366 -14.367 1.00 97.31 84 TYR A N 1
ATOM 685 C CA . TYR A 1 84 ? 1.771 3.286 -13.474 1.00 97.31 84 TYR A CA 1
ATOM 686 C C . TYR A 1 84 ? 1.637 3.786 -12.038 1.00 97.31 84 TYR A C 1
ATOM 688 O O . TYR A 1 84 ? 2.551 4.458 -11.546 1.00 97.31 84 TYR A O 1
ATOM 696 N N . LEU A 1 85 ? 0.556 3.437 -11.345 1.00 97.62 85 LEU A N 1
ATOM 697 C CA . LEU A 1 85 ? 0.351 3.789 -9.944 1.00 97.62 85 LEU A CA 1
ATOM 698 C C . LEU A 1 85 ? 1.286 2.985 -9.037 1.00 97.62 85 LEU A C 1
ATOM 700 O O . LEU A 1 85 ? 1.292 1.755 -9.005 1.00 97.62 85 LEU A O 1
ATOM 704 N N . CYS A 1 86 ? 2.057 3.696 -8.222 1.00 97.56 86 CYS A N 1
ATOM 705 C CA . CYS A 1 86 ? 2.784 3.084 -7.117 1.00 97.56 86 CYS A CA 1
ATOM 706 C C . CYS A 1 86 ? 1.836 2.839 -5.923 1.00 97.56 86 CYS A C 1
ATOM 708 O O . CYS A 1 86 ? 0.698 3.314 -5.918 1.00 97.56 86 CYS A O 1
ATOM 710 N N . SER A 1 87 ? 2.308 2.141 -4.885 1.00 97.88 87 SER A N 1
ATOM 711 C CA . SER A 1 87 ? 1.536 1.801 -3.673 1.00 97.88 87 SER A CA 1
ATOM 712 C C . SER A 1 87 ? 0.751 2.988 -3.099 1.00 97.88 87 SER A C 1
ATOM 714 O O . SER A 1 87 ? -0.455 2.894 -2.866 1.00 97.88 87 SER A O 1
ATOM 716 N N . SER A 1 88 ? 1.413 4.139 -2.944 1.00 97.44 88 SER A N 1
ATOM 717 C CA . SER A 1 88 ? 0.800 5.366 -2.423 1.00 97.44 88 SER A CA 1
ATOM 718 C C . SER A 1 88 ? -0.289 5.933 -3.343 1.00 97.44 88 SER A C 1
ATOM 720 O O . SER A 1 88 ? -1.309 6.424 -2.850 1.00 97.44 88 SER A O 1
ATOM 722 N N . GLY A 1 89 ? -0.123 5.821 -4.664 1.00 97.62 89 GLY A N 1
ATOM 723 C CA . GLY A 1 89 ? -1.124 6.207 -5.656 1.00 97.62 89 GLY A CA 1
ATOM 724 C C . GLY A 1 89 ? -2.382 5.349 -5.576 1.00 97.62 89 GLY A C 1
ATOM 725 O O . GLY A 1 89 ? -3.493 5.879 -5.514 1.00 97.62 89 GLY A O 1
ATOM 726 N N . ILE A 1 90 ? -2.199 4.032 -5.472 1.00 97.81 90 ILE A N 1
ATOM 727 C CA . ILE A 1 90 ? -3.296 3.068 -5.333 1.00 97.81 90 ILE A CA 1
ATOM 728 C C . ILE A 1 90 ? -4.034 3.272 -4.016 1.00 97.81 90 ILE A C 1
ATOM 730 O O . ILE A 1 90 ? -5.251 3.425 -4.021 1.00 97.81 90 ILE A O 1
ATOM 734 N N . ALA A 1 91 ? -3.328 3.337 -2.885 1.00 98.00 91 ALA A N 1
ATOM 735 C CA . ALA A 1 91 ? -3.965 3.554 -1.586 1.00 98.00 91 ALA A CA 1
ATOM 736 C C . ALA A 1 91 ? -4.770 4.866 -1.568 1.00 98.00 91 ALA A C 1
ATOM 738 O O . ALA A 1 91 ? -5.898 4.921 -1.077 1.00 98.00 91 ALA A O 1
ATOM 739 N N . THR A 1 92 ? -4.231 5.918 -2.186 1.00 96.19 92 THR A N 1
ATOM 740 C CA . THR A 1 92 ? -4.891 7.223 -2.280 1.00 96.19 92 THR A CA 1
ATOM 741 C C . THR A 1 92 ? -6.199 7.192 -3.077 1.00 96.19 92 THR A C 1
ATOM 743 O O . THR A 1 92 ? -7.072 8.016 -2.801 1.00 96.19 92 THR A O 1
ATOM 746 N N . HIS A 1 93 ? -6.367 6.270 -4.033 1.00 95.19 93 HIS A N 1
ATOM 747 C CA . HIS A 1 93 ? -7.639 6.079 -4.741 1.00 95.19 93 HIS A CA 1
ATOM 748 C C . HIS A 1 93 ? -8.787 5.839 -3.750 1.00 95.19 93 HIS A C 1
ATOM 750 O O . HIS A 1 93 ? -9.813 6.509 -3.817 1.00 95.19 93 HIS A O 1
ATOM 756 N N . PHE A 1 94 ? -8.546 4.968 -2.771 1.00 97.38 94 PHE A N 1
ATOM 757 C CA . PHE A 1 94 ? -9.516 4.547 -1.762 1.00 97.38 94 PHE A CA 1
ATOM 758 C C . PHE A 1 94 ? -9.645 5.527 -0.595 1.00 97.38 94 PHE A C 1
ATOM 760 O O . PHE A 1 94 ? -10.740 5.751 -0.089 1.00 97.38 94 PHE A O 1
ATOM 767 N N . LEU A 1 95 ? -8.544 6.150 -0.155 1.00 97.06 95 LEU A N 1
ATOM 768 C CA . LEU A 1 95 ? -8.586 7.085 0.981 1.00 97.06 95 LEU A CA 1
ATOM 769 C C . LEU A 1 95 ? -9.547 8.258 0.737 1.00 97.06 95 LEU A C 1
ATOM 771 O O . LEU A 1 95 ? -10.182 8.726 1.673 1.00 97.06 95 LEU A O 1
ATOM 775 N N . ARG A 1 96 ? -9.730 8.683 -0.520 1.00 94.94 96 ARG A N 1
ATOM 776 C CA . ARG A 1 96 ? -10.676 9.753 -0.897 1.00 94.94 96 ARG A CA 1
ATOM 777 C C . ARG A 1 96 ? -12.136 9.438 -0.574 1.00 94.94 96 ARG A C 1
ATOM 779 O O . ARG A 1 96 ? -12.944 10.360 -0.527 1.00 94.94 96 ARG A O 1
ATOM 786 N N . GLU A 1 97 ? -12.477 8.168 -0.378 1.00 94.44 97 GLU A N 1
ATOM 787 C CA . GLU A 1 97 ? -13.824 7.735 0.004 1.00 94.44 97 GLU A CA 1
ATOM 788 C C . GLU A 1 97 ? -14.112 7.956 1.498 1.00 94.44 97 GLU A C 1
ATOM 790 O O . GLU A 1 97 ? -15.258 7.837 1.933 1.00 94.44 97 GLU A O 1
ATOM 795 N N . VAL A 1 98 ? -13.088 8.289 2.292 1.00 95.31 98 VAL A N 1
ATOM 796 C CA .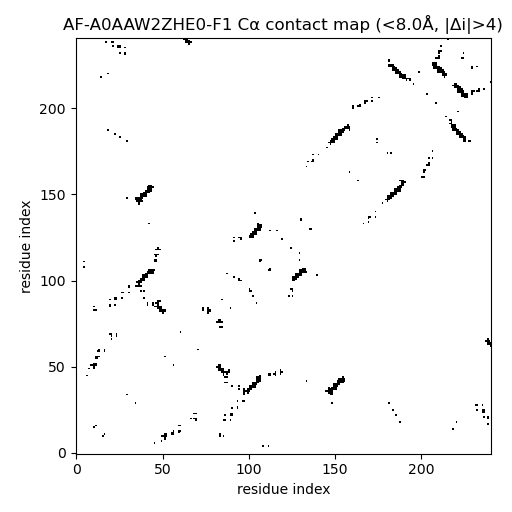 VAL A 1 98 ? -13.184 8.520 3.734 1.00 95.31 98 VAL A CA 1
ATOM 797 C C . VAL A 1 98 ? -12.794 9.966 4.036 1.00 95.31 98 VAL A C 1
ATOM 799 O O . VAL A 1 98 ? -11.682 10.392 3.725 1.00 95.31 98 VAL A O 1
ATOM 802 N N . GLU A 1 99 ? -13.716 10.710 4.652 1.00 92.94 99 GLU A N 1
ATOM 803 C CA . GLU A 1 99 ? -13.556 12.140 4.954 1.00 92.94 99 GLU A CA 1
ATOM 804 C C . GLU A 1 99 ? -12.311 12.408 5.814 1.00 92.94 99 GLU A C 1
ATOM 806 O O . GLU A 1 99 ? -11.438 13.174 5.408 1.00 92.94 99 GLU A O 1
ATOM 811 N N . ASP A 1 100 ? -12.175 11.697 6.939 1.00 96.12 100 ASP A N 1
ATOM 812 C CA . ASP A 1 100 ? -11.010 11.791 7.824 1.00 96.12 100 ASP A CA 1
ATOM 813 C C . ASP A 1 100 ? -9.962 10.72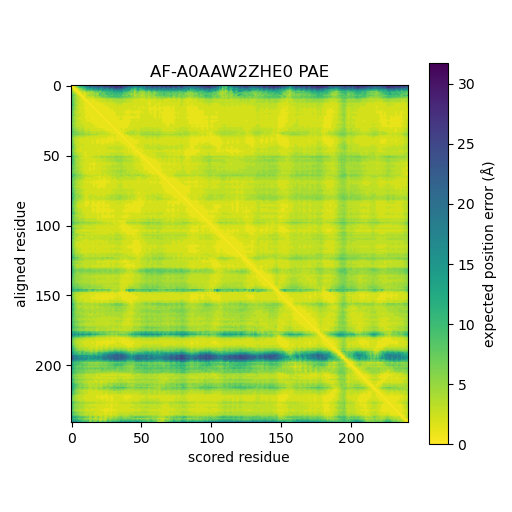4 7.466 1.00 96.12 100 ASP A C 1
ATOM 815 O O . ASP A 1 100 ? -9.691 9.776 8.215 1.00 96.12 100 ASP A O 1
ATOM 819 N N . SER A 1 101 ? -9.374 10.854 6.278 1.00 97.62 101 SER A N 1
ATOM 820 C CA . SER A 1 101 ? -8.283 9.993 5.818 1.00 97.62 101 SER A CA 1
ATOM 821 C C . SER A 1 101 ? -6.928 10.693 5.813 1.00 97.62 101 SER A C 1
ATOM 823 O O . SER A 1 101 ? -6.816 11.892 5.559 1.00 97.62 101 SER A O 1
ATOM 825 N N . TYR A 1 102 ? -5.872 9.927 6.091 1.00 97.94 102 TYR A N 1
ATOM 826 C CA . TYR A 1 102 ? -4.503 10.435 6.158 1.00 97.94 102 TYR A CA 1
ATOM 827 C C . TYR A 1 102 ? -3.517 9.454 5.539 1.00 97.94 102 TYR A C 1
ATOM 829 O O . TYR A 1 102 ? -3.680 8.237 5.633 1.00 97.94 102 TYR A O 1
ATOM 837 N N . CYS A 1 103 ? -2.455 10.003 4.962 1.00 97.62 103 CYS A N 1
ATOM 838 C CA . CYS A 1 103 ? -1.372 9.247 4.355 1.00 97.62 103 CYS A CA 1
ATOM 839 C C . CYS A 1 103 ? -0.036 9.606 5.024 1.00 97.62 103 CYS A C 1
ATOM 841 O O . CYS A 1 103 ? 0.350 10.773 5.076 1.00 97.62 103 CYS A O 1
ATOM 843 N N . ILE A 1 104 ? 0.682 8.623 5.560 1.00 97.75 104 ILE A N 1
ATOM 844 C CA . ILE A 1 104 ? 2.025 8.807 6.119 1.00 97.75 104 ILE A CA 1
ATOM 845 C C . ILE A 1 104 ? 2.995 7.991 5.272 1.00 97.75 104 ILE A C 1
ATOM 847 O O . ILE A 1 104 ? 2.918 6.771 5.236 1.00 97.75 104 ILE A O 1
ATOM 851 N N . LEU A 1 105 ? 3.912 8.668 4.599 1.00 97.94 105 LEU A N 1
ATOM 852 C CA . LEU A 1 105 ? 4.841 8.092 3.632 1.00 97.94 105 LEU A CA 1
ATOM 853 C C . LEU A 1 105 ? 6.276 8.235 4.143 1.00 97.94 105 LEU A C 1
ATOM 855 O O . LEU A 1 105 ? 6.556 9.105 4.970 1.00 97.94 105 LEU A O 1
ATOM 859 N N . SER A 1 106 ? 7.197 7.417 3.651 1.00 96.06 106 SER A N 1
ATOM 860 C CA . SER A 1 106 ? 8.612 7.453 4.037 1.00 96.06 106 SER A CA 1
ATOM 861 C C . SER A 1 106 ? 9.491 7.228 2.812 1.00 96.06 106 SER A C 1
ATOM 863 O O . SER A 1 106 ? 9.487 6.141 2.248 1.00 96.06 106 SER A O 1
ATOM 865 N N . GLU A 1 107 ? 10.245 8.256 2.416 1.00 94.38 107 GLU A N 1
ATOM 866 C CA . GLU A 1 107 ? 11.194 8.222 1.296 1.00 94.38 107 GLU A CA 1
ATOM 867 C C . GLU A 1 107 ? 12.495 8.906 1.738 1.00 94.38 107 GLU A C 1
ATOM 869 O O . GLU A 1 107 ? 12.502 10.071 2.149 1.00 94.38 107 GLU A O 1
ATOM 874 N N . GLN A 1 108 ? 13.597 8.158 1.682 1.00 91.94 108 GLN A N 1
ATOM 875 C CA . GLN A 1 108 ? 14.916 8.589 2.148 1.00 91.94 108 GLN A CA 1
ATOM 876 C C . GLN A 1 108 ? 15.748 9.239 1.042 1.00 91.94 108 GLN A C 1
ATOM 878 O O . GLN A 1 108 ? 16.653 10.022 1.331 1.00 91.94 108 GLN A O 1
ATOM 883 N N . ASN A 1 109 ? 15.471 8.925 -0.224 1.00 92.19 109 ASN A N 1
ATOM 884 C CA . ASN A 1 109 ? 16.153 9.510 -1.364 1.00 92.19 109 ASN A CA 1
ATOM 885 C C . ASN A 1 109 ? 15.649 10.949 -1.589 1.00 92.19 109 ASN A C 1
ATOM 887 O O . ASN A 1 109 ? 14.496 11.130 -1.984 1.00 92.19 109 ASN A O 1
ATOM 891 N N . PRO A 1 110 ? 16.489 11.992 -1.418 1.00 93.38 110 PRO A N 1
ATOM 892 C CA . PRO A 1 110 ? 16.018 13.379 -1.457 1.00 93.38 110 PRO A CA 1
ATOM 893 C C . PRO A 1 110 ? 15.392 13.788 -2.795 1.00 93.38 110 PRO A C 1
ATOM 895 O O . PRO A 1 110 ? 14.436 14.557 -2.823 1.00 93.38 110 PRO A O 1
ATOM 898 N N . GLN A 1 111 ? 15.902 13.265 -3.912 1.00 93.38 111 GLN A N 1
ATOM 899 C CA . GLN A 1 111 ? 15.370 13.580 -5.241 1.00 93.38 111 GLN A CA 1
ATOM 900 C C . GLN A 1 111 ? 14.004 12.941 -5.462 1.00 93.38 111 GLN A C 1
ATOM 902 O O . GLN A 1 111 ? 13.079 13.598 -5.935 1.00 93.38 111 GLN A O 1
ATOM 907 N N . THR A 1 112 ? 13.878 11.670 -5.085 1.00 94.75 112 THR A N 1
ATOM 908 C CA . THR A 1 112 ? 12.614 10.937 -5.180 1.00 94.75 112 THR A CA 1
ATOM 909 C C . THR A 1 112 ? 11.581 11.549 -4.245 1.00 94.75 112 THR A C 1
ATOM 911 O O . THR A 1 112 ? 10.444 11.744 -4.653 1.00 94.75 112 THR A O 1
ATOM 914 N N . LYS A 1 113 ? 11.991 11.981 -3.047 1.00 95.75 113 LYS A N 1
ATOM 915 C CA . LYS A 1 113 ? 11.132 12.708 -2.112 1.00 95.75 113 LYS A CA 1
ATOM 916 C C . LYS A 1 113 ? 10.565 13.991 -2.719 1.00 95.75 113 LYS A C 1
ATOM 918 O O . LYS A 1 113 ? 9.358 14.188 -2.679 1.00 95.75 113 LYS A O 1
ATOM 923 N N . VAL A 1 114 ? 11.401 14.832 -3.333 1.00 96.44 114 VAL A N 1
ATOM 924 C CA . VAL A 1 114 ? 10.938 16.067 -4.000 1.00 96.44 114 VAL A CA 1
ATOM 925 C C . VAL A 1 114 ? 9.959 15.754 -5.139 1.00 96.44 114 VAL A C 1
ATOM 927 O O . VAL A 1 114 ? 8.958 16.449 -5.315 1.00 96.44 114 VAL A O 1
ATOM 930 N N . GLN A 1 115 ? 10.216 14.693 -5.909 1.00 96.94 115 GLN A N 1
ATOM 931 C CA . GLN A 1 115 ? 9.300 14.247 -6.962 1.00 96.94 115 GLN A CA 1
ATOM 932 C C . GLN A 1 115 ? 7.973 13.735 -6.389 1.00 96.94 115 GLN A C 1
ATOM 934 O O . GLN A 1 115 ? 6.915 14.114 -6.889 1.00 96.94 115 GLN A O 1
ATOM 939 N N . LEU A 1 116 ? 8.019 12.930 -5.327 1.00 97.56 116 LEU A N 1
ATOM 940 C CA . LEU A 1 116 ? 6.849 12.428 -4.613 1.00 97.56 116 LEU A CA 1
ATOM 941 C C . LEU A 1 116 ? 6.005 13.588 -4.063 1.00 97.56 116 LEU A C 1
ATOM 943 O O . LEU A 1 116 ? 4.800 13.611 -4.295 1.00 97.56 116 LEU A O 1
ATOM 947 N N . GLU A 1 117 ? 6.617 14.586 -3.415 1.00 97.44 117 GLU A N 1
ATOM 948 C CA . GLU A 1 117 ? 5.936 15.801 -2.929 1.00 97.44 117 GLU A CA 1
ATOM 949 C C . GLU A 1 117 ? 5.227 16.545 -4.066 1.00 97.44 117 GLU A C 1
ATOM 951 O O . GLU A 1 117 ? 4.046 16.889 -3.958 1.00 97.44 117 GLU A O 1
ATOM 956 N N . SER A 1 118 ? 5.926 16.743 -5.188 1.00 97.19 118 SER A N 1
ATOM 957 C CA . SER A 1 118 ? 5.351 17.382 -6.372 1.00 97.19 118 SER A CA 1
ATOM 958 C C . SER A 1 118 ? 4.144 16.601 -6.896 1.00 97.19 118 SER A C 1
ATOM 960 O O . SER A 1 118 ? 3.098 17.198 -7.154 1.00 97.19 118 SER A O 1
ATOM 962 N N . GLN A 1 119 ? 4.257 15.278 -7.030 1.00 97.44 119 GLN A N 1
ATOM 963 C CA . GLN A 1 119 ? 3.172 14.433 -7.528 1.00 97.44 119 GLN A CA 1
ATOM 964 C C . GLN A 1 119 ? 1.979 14.419 -6.566 1.00 97.44 119 GLN A C 1
ATOM 966 O O . GLN A 1 119 ? 0.843 14.598 -7.001 1.00 97.44 119 GLN A O 1
ATOM 971 N N . LEU A 1 120 ? 2.205 14.280 -5.259 1.00 96.81 120 LEU A N 1
ATOM 972 C CA . LEU A 1 120 ? 1.130 14.300 -4.265 1.00 96.81 120 LEU A CA 1
ATOM 973 C C . LEU A 1 120 ? 0.346 15.615 -4.313 1.00 96.81 120 LEU A C 1
ATOM 975 O O . LEU A 1 120 ? -0.882 15.589 -4.325 1.00 96.81 120 LEU A O 1
ATOM 979 N N . SER A 1 121 ? 1.037 16.754 -4.426 1.00 95.69 121 SER A N 1
ATOM 980 C CA . SER A 1 121 ? 0.385 18.068 -4.533 1.00 95.69 121 SER A CA 1
ATOM 981 C C . SER A 1 121 ? -0.473 18.228 -5.796 1.00 95.69 121 SER A C 1
ATOM 983 O O . SER A 1 121 ? -1.475 18.944 -5.782 1.00 95.69 121 SER A O 1
ATOM 985 N N . GLN A 1 122 ? -0.094 17.552 -6.884 1.00 95.38 122 GLN A N 1
ATOM 986 C CA . GLN A 1 122 ? -0.786 17.617 -8.167 1.00 95.38 122 GLN A CA 1
ATOM 987 C C . GLN A 1 122 ? -1.972 16.651 -8.232 1.00 95.38 122 GLN A C 1
ATOM 989 O O . GLN A 1 122 ? -3.029 17.006 -8.754 1.00 95.38 122 GLN A O 1
ATOM 994 N N . TYR A 1 123 ? -1.795 15.428 -7.732 1.00 93.56 123 TYR A N 1
ATOM 995 C CA . TYR A 1 123 ? -2.724 14.333 -7.993 1.00 93.56 123 TYR A CA 1
ATOM 996 C C . TYR A 1 123 ? -3.659 14.028 -6.834 1.00 93.56 123 TYR A C 1
ATOM 998 O O . TYR A 1 123 ? -4.659 13.353 -7.068 1.00 93.56 123 TYR A O 1
ATOM 1006 N N . THR A 1 124 ? -3.400 14.500 -5.609 1.00 94.06 124 THR A N 1
ATOM 1007 C CA . THR A 1 124 ? -4.254 14.199 -4.454 1.00 94.06 124 THR A CA 1
ATOM 1008 C C . THR A 1 124 ? -4.531 15.391 -3.546 1.00 94.06 124 THR A C 1
ATOM 1010 O O . THR A 1 124 ? -3.759 16.335 -3.438 1.00 94.06 124 THR A O 1
ATOM 1013 N N . ARG A 1 125 ? -5.678 15.322 -2.865 1.00 93.94 125 ARG A N 1
ATOM 1014 C CA . ARG A 1 125 ? -6.060 16.226 -1.772 1.00 93.94 125 ARG A CA 1
ATOM 1015 C C . ARG A 1 125 ? -6.054 15.542 -0.407 1.00 93.94 125 ARG A C 1
ATOM 1017 O O . ARG A 1 125 ? -6.347 16.199 0.584 1.00 93.94 125 ARG A O 1
ATOM 1024 N N . VAL A 1 126 ? -5.742 14.245 -0.356 1.00 96.38 126 VAL A N 1
ATOM 1025 C CA . VAL A 1 126 ? -5.629 13.506 0.906 1.00 96.38 126 VAL A CA 1
ATOM 1026 C C . VAL A 1 126 ? -4.490 14.129 1.723 1.00 96.38 126 VAL A C 1
ATOM 1028 O O . VAL A 1 126 ? -3.372 14.248 1.198 1.00 96.38 126 VAL A O 1
ATOM 1031 N N . PRO A 1 127 ? -4.746 14.551 2.976 1.00 97.19 127 PRO A N 1
ATOM 1032 C CA . PRO A 1 127 ? -3.706 15.034 3.870 1.00 97.19 127 PRO A CA 1
ATOM 1033 C C . PRO A 1 127 ? -2.574 14.014 3.982 1.00 97.19 127 PRO A C 1
ATOM 1035 O O . PRO A 1 127 ? -2.805 12.841 4.282 1.00 97.19 127 PRO A O 1
ATOM 1038 N N . HIS A 1 128 ? -1.345 14.460 3.735 1.00 97.06 128 HIS A N 1
ATOM 1039 C CA . HIS A 1 128 ? -0.188 13.578 3.722 1.00 97.06 128 HIS A CA 1
ATOM 1040 C C . HIS A 1 128 ? 1.005 14.155 4.476 1.00 97.06 128 HIS A C 1
ATOM 1042 O O . HIS A 1 128 ? 1.157 15.370 4.618 1.00 97.06 128 HIS A O 1
ATOM 1048 N N . TYR A 1 129 ? 1.864 13.258 4.949 1.00 96.69 129 TYR A N 1
ATOM 1049 C CA . TYR A 1 129 ? 3.141 13.586 5.564 1.00 96.69 129 TYR A CA 1
ATOM 1050 C C . TYR A 1 129 ? 4.233 12.654 5.041 1.00 96.69 129 TYR A C 1
ATOM 1052 O O . TYR A 1 129 ? 4.015 11.448 4.989 1.00 96.69 129 TYR A O 1
ATOM 1060 N N . ILE A 1 130 ? 5.409 13.192 4.704 1.00 97.12 130 ILE A N 1
ATOM 1061 C CA . ILE A 1 130 ? 6.551 12.395 4.236 1.00 97.12 130 ILE A CA 1
ATOM 1062 C C . ILE A 1 130 ? 7.675 12.439 5.270 1.00 97.12 130 ILE A C 1
ATOM 1064 O O . ILE A 1 130 ? 8.389 13.439 5.416 1.00 97.12 130 ILE A O 1
ATOM 1068 N N . MET A 1 131 ? 7.831 11.329 5.981 1.00 95.62 131 MET A N 1
ATOM 1069 C CA . MET A 1 131 ? 8.877 11.086 6.968 1.00 95.62 131 MET A CA 1
ATOM 1070 C C . MET A 1 131 ? 10.242 10.950 6.294 1.00 95.62 131 MET A C 1
ATOM 1072 O O . MET A 1 131 ? 10.345 10.541 5.138 1.00 95.62 131 MET A O 1
ATOM 1076 N N . ASN A 1 132 ? 11.298 11.296 7.029 1.00 88.94 132 ASN A N 1
ATOM 1077 C CA . ASN A 1 132 ? 12.665 10.962 6.626 1.00 88.94 132 ASN A CA 1
ATOM 1078 C C . ASN A 1 132 ? 13.064 9.581 7.158 1.00 88.94 132 ASN A C 1
ATOM 1080 O O . ASN A 1 132 ? 13.863 8.889 6.537 1.00 88.94 132 ASN A O 1
ATOM 1084 N N . HIS A 1 133 ? 12.510 9.181 8.306 1.00 84.88 133 HIS A N 1
ATOM 1085 C CA . HIS A 1 133 ? 12.795 7.897 8.938 1.00 84.88 133 HIS A CA 1
ATOM 1086 C C . HIS A 1 133 ? 11.530 7.276 9.538 1.00 84.88 133 HIS A C 1
ATOM 1088 O O . HIS A 1 133 ? 10.688 7.974 10.103 1.00 84.88 133 HIS A O 1
ATOM 1094 N N . SER A 1 134 ? 11.433 5.945 9.489 1.00 82.06 134 SER A N 1
ATOM 1095 C CA . SER A 1 134 ? 10.321 5.181 10.077 1.00 82.06 134 SER A CA 1
ATOM 1096 C C . SER A 1 134 ? 10.186 5.381 11.593 1.00 82.06 134 SER A C 1
ATOM 1098 O O . SER A 1 134 ? 9.094 5.242 12.138 1.00 82.06 134 SER A O 1
ATOM 1100 N N . THR A 1 135 ? 11.260 5.789 12.274 1.00 84.69 135 THR A N 1
ATOM 1101 C CA . THR A 1 135 ? 11.261 6.134 13.705 1.00 84.69 135 THR A CA 1
ATOM 1102 C C . THR A 1 135 ? 10.410 7.362 14.043 1.00 84.69 135 THR A C 1
ATOM 1104 O O . THR A 1 135 ? 10.057 7.551 15.205 1.00 84.69 135 THR A O 1
ATOM 1107 N N . GLU A 1 136 ? 10.028 8.185 13.059 1.00 90.88 136 GLU A N 1
ATOM 1108 C CA . GLU A 1 136 ? 9.094 9.301 13.255 1.00 90.88 136 GLU A CA 1
ATOM 1109 C C . GLU A 1 136 ? 7.633 8.838 13.402 1.00 90.88 136 GLU A C 1
ATOM 1111 O O . GLU A 1 136 ? 6.799 9.581 13.933 1.00 90.88 136 GLU A O 1
ATOM 1116 N N . LEU A 1 137 ? 7.309 7.613 12.969 1.00 90.38 137 LEU A N 1
ATOM 1117 C CA . LEU A 1 137 ? 5.939 7.101 12.889 1.00 90.38 137 LEU A CA 1
ATOM 1118 C C . LEU A 1 137 ? 5.125 7.246 14.194 1.00 90.38 137 LEU A C 1
ATOM 1120 O O . LEU A 1 137 ? 4.001 7.751 14.109 1.00 90.38 137 LEU A O 1
ATOM 1124 N N . PRO A 1 138 ? 5.638 6.907 15.401 1.00 88.69 138 PRO A N 1
ATOM 1125 C CA . PRO A 1 138 ? 4.858 7.042 16.633 1.00 88.69 138 PRO A CA 1
ATOM 1126 C C . PRO A 1 138 ? 4.440 8.487 16.917 1.00 88.69 138 PRO A C 1
ATOM 1128 O O . PRO A 1 138 ? 3.379 8.737 17.489 1.00 88.69 138 PRO A O 1
ATOM 1131 N N . GLN A 1 139 ? 5.289 9.462 16.579 1.00 90.81 139 GLN A N 1
ATOM 1132 C CA . GLN A 1 139 ? 4.964 10.875 16.764 1.00 90.81 139 GLN A CA 1
ATOM 1133 C C . GLN A 1 139 ? 3.923 11.325 15.738 1.00 90.81 139 GLN A C 1
ATOM 1135 O O . GLN A 1 139 ? 3.006 12.064 16.093 1.00 90.81 139 GLN A O 1
ATOM 1140 N N . ARG A 1 140 ? 4.040 10.871 14.484 1.00 92.75 140 ARG A N 1
ATOM 1141 C CA . ARG A 1 140 ? 3.096 11.226 13.416 1.00 92.75 140 ARG A CA 1
ATOM 1142 C C . ARG A 1 140 ? 1.708 10.667 13.675 1.00 92.75 140 ARG A C 1
ATOM 1144 O O . ARG A 1 140 ? 0.751 11.425 13.605 1.00 92.75 140 ARG A O 1
ATOM 1151 N N . LEU A 1 141 ? 1.604 9.402 14.073 1.00 89.75 141 LEU A N 1
ATOM 1152 C CA . LEU A 1 141 ? 0.318 8.802 14.431 1.00 89.75 141 LEU A CA 1
ATOM 1153 C C . LEU A 1 141 ? -0.342 9.519 15.616 1.00 89.75 141 LEU A C 1
ATOM 1155 O O . LEU A 1 141 ? -1.537 9.781 15.571 1.00 89.75 141 LEU A O 1
ATOM 1159 N N . ARG A 1 142 ? 0.431 9.918 16.637 1.00 88.69 142 ARG A N 1
ATOM 1160 C CA . ARG A 1 142 ? -0.087 10.684 17.788 1.00 88.69 142 ARG A CA 1
ATOM 1161 C C . ARG A 1 142 ? -0.531 12.109 17.451 1.00 88.69 142 ARG A C 1
ATOM 1163 O O . ARG A 1 142 ? -1.295 12.690 18.215 1.00 88.69 142 ARG A O 1
ATOM 1170 N N . ALA A 1 143 ? -0.027 12.687 16.362 1.00 90.44 143 ALA A N 1
ATOM 1171 C CA . ALA A 1 143 ? -0.410 14.024 15.913 1.00 90.44 143 ALA A CA 1
ATOM 1172 C C . ALA A 1 143 ? -1.718 14.035 15.103 1.00 90.44 143 ALA A C 1
ATOM 1174 O O . ALA A 1 143 ? -2.275 15.106 14.867 1.00 90.44 143 ALA A O 1
ATOM 1175 N N . LEU A 1 144 ? -2.196 12.866 14.669 1.00 90.44 144 LEU A N 1
ATOM 1176 C CA . LEU A 1 144 ? -3.462 12.706 13.961 1.00 90.44 144 LEU A CA 1
ATOM 1177 C C . LEU A 1 144 ? -4.615 12.443 14.943 1.00 90.44 144 LEU A C 1
ATOM 1179 O O . LEU A 1 144 ? -4.380 12.018 16.078 1.00 90.44 144 LEU A O 1
ATOM 1183 N N . PRO A 1 145 ? -5.877 12.656 14.523 1.00 89.31 145 PRO A N 1
ATOM 1184 C CA . PRO A 1 145 ? -7.024 12.151 15.267 1.00 89.31 145 PRO A CA 1
ATOM 1185 C C . PRO A 1 145 ? -6.893 10.638 15.510 1.00 89.31 145 PRO A C 1
ATOM 1187 O O . PRO A 1 145 ? -6.364 9.937 14.641 1.00 89.31 145 PRO A O 1
ATOM 1190 N N . PRO A 1 146 ? -7.397 10.109 16.644 1.00 87.44 146 PRO A N 1
ATOM 1191 C CA . PRO A 1 146 ? -7.374 8.675 16.911 1.00 87.44 146 PRO A CA 1
ATOM 1192 C C . PRO A 1 146 ? -7.929 7.885 15.723 1.00 87.44 146 PRO A C 1
ATOM 1194 O O . PRO A 1 146 ? -9.066 8.103 15.295 1.00 87.44 146 PRO A O 1
ATOM 1197 N N . SER A 1 147 ? -7.111 6.994 15.163 1.00 85.69 147 SER A N 1
ATOM 1198 C CA . SER A 1 147 ? -7.511 6.216 13.999 1.00 85.69 147 SER A CA 1
ATOM 1199 C C . SER A 1 147 ? -8.508 5.137 14.412 1.00 85.69 147 SER A C 1
ATOM 1201 O O . SER A 1 147 ? -8.387 4.523 15.466 1.00 85.69 147 SER A O 1
ATOM 1203 N N . SER A 1 148 ? -9.520 4.891 13.584 1.00 92.25 148 SER A N 1
ATOM 1204 C CA . SER A 1 148 ? -10.381 3.707 13.738 1.00 92.25 148 SER A CA 1
ATOM 1205 C C . SER A 1 148 ? -9.912 2.549 12.858 1.00 92.25 148 SER A C 1
ATOM 1207 O O . SER A 1 148 ? -10.303 1.395 13.046 1.00 92.25 148 SER A O 1
ATOM 1209 N N . THR A 1 149 ? -9.088 2.859 11.859 1.00 97.06 149 THR A N 1
ATOM 1210 C CA . THR A 1 149 ? -8.521 1.909 10.913 1.00 97.06 149 THR A CA 1
ATOM 1211 C C . THR A 1 149 ? -7.120 2.352 10.525 1.00 97.06 149 THR A C 1
ATOM 1213 O O . THR A 1 149 ? -6.875 3.539 10.294 1.00 97.06 149 THR A O 1
ATOM 1216 N N . LEU A 1 150 ? -6.207 1.387 10.489 1.00 97.50 150 LEU A N 1
ATOM 1217 C CA . LEU A 1 150 ? -4.802 1.583 10.170 1.00 97.50 150 LEU A CA 1
ATOM 1218 C C . LEU A 1 150 ? -4.386 0.533 9.142 1.00 97.50 150 LEU A C 1
ATOM 1220 O O . LEU A 1 150 ? -4.535 -0.661 9.385 1.00 97.50 150 LEU A O 1
ATOM 1224 N N . PHE A 1 151 ? -3.837 0.967 8.018 1.00 98.44 151 PHE A N 1
ATOM 1225 C CA . PHE A 1 151 ? -3.175 0.067 7.084 1.00 98.44 151 PHE A CA 1
ATOM 1226 C C . PHE A 1 151 ? -1.711 0.465 6.961 1.00 98.44 151 PHE A C 1
ATOM 1228 O O . PHE A 1 151 ? -1.421 1.625 6.687 1.00 98.44 151 PHE A O 1
ATOM 1235 N N . VAL A 1 152 ? -0.803 -0.478 7.201 1.00 98.06 152 VAL A N 1
ATOM 1236 C CA . VAL A 1 152 ? 0.642 -0.260 7.114 1.00 98.06 152 VAL A CA 1
ATOM 1237 C C . VAL A 1 152 ? 1.238 -1.144 6.028 1.00 98.06 152 VAL A C 1
ATOM 1239 O O . VAL A 1 152 ? 1.047 -2.356 6.058 1.00 98.06 152 VAL A O 1
ATOM 1242 N N . LEU A 1 153 ? 1.996 -0.545 5.116 1.00 97.81 153 LEU A N 1
ATOM 1243 C CA . LEU A 1 153 ? 2.820 -1.225 4.130 1.00 97.81 153 LEU A CA 1
ATOM 1244 C C . LEU A 1 153 ? 4.294 -1.183 4.550 1.00 97.81 153 LEU A C 1
ATOM 1246 O O . LEU A 1 153 ? 4.869 -0.116 4.794 1.00 97.81 153 LEU A O 1
ATOM 1250 N N . ILE A 1 154 ? 4.905 -2.362 4.603 1.00 95.56 154 ILE A N 1
ATOM 1251 C CA . ILE A 1 154 ? 6.332 -2.577 4.828 1.00 95.56 154 ILE A CA 1
ATOM 1252 C C . ILE A 1 154 ? 6.910 -3.184 3.549 1.00 95.56 154 ILE A C 1
ATOM 1254 O O . ILE A 1 154 ? 6.804 -4.385 3.346 1.00 95.56 154 ILE A O 1
ATOM 1258 N N . ASP A 1 155 ? 7.501 -2.355 2.689 1.00 94.00 155 ASP A N 1
ATOM 1259 C CA . ASP A 1 155 ? 7.995 -2.766 1.363 1.00 94.00 155 ASP A CA 1
ATOM 1260 C C . ASP A 1 155 ? 9.487 -2.433 1.129 1.00 94.00 155 ASP A C 1
ATOM 1262 O O . ASP A 1 155 ? 9.831 -1.666 0.229 1.00 94.00 155 ASP A O 1
ATOM 1266 N N . PRO A 1 156 ? 10.419 -2.923 1.969 1.00 90.44 156 PRO A N 1
ATOM 1267 C CA . PRO A 1 156 ? 11.841 -2.736 1.714 1.00 90.44 156 PRO A CA 1
ATOM 1268 C C . PRO A 1 156 ? 12.320 -3.590 0.530 1.00 90.44 156 PRO A C 1
ATOM 1270 O O . PRO A 1 156 ? 11.789 -4.655 0.235 1.00 90.44 156 PRO A O 1
ATOM 1273 N N . PHE A 1 157 ? 13.450 -3.200 -0.068 1.00 83.31 157 PHE A N 1
ATOM 1274 C CA . PHE A 1 157 ? 14.178 -4.069 -1.009 1.00 83.31 157 PHE A CA 1
ATOM 1275 C C . PHE A 1 157 ? 14.715 -5.349 -0.375 1.00 83.31 157 PHE A C 1
ATOM 1277 O O . PHE A 1 157 ? 15.008 -6.304 -1.083 1.00 83.31 157 PHE A O 1
ATOM 1284 N N . LYS A 1 158 ? 14.941 -5.327 0.936 1.00 86.12 158 LYS A N 1
ATOM 1285 C CA . LYS A 1 158 ? 15.306 -6.489 1.731 1.00 86.12 158 LYS A CA 1
ATOM 1286 C C . LYS A 1 158 ? 14.924 -6.222 3.175 1.00 86.12 158 LYS A C 1
ATOM 1288 O O . LYS A 1 158 ? 15.421 -5.266 3.768 1.00 86.12 158 LYS A O 1
ATOM 1293 N N . LEU A 1 159 ? 14.077 -7.066 3.739 1.00 88.69 159 LEU A N 1
ATOM 1294 C CA . LEU A 1 159 ? 13.637 -6.951 5.118 1.00 88.69 159 LEU A CA 1
ATOM 1295 C C . LEU A 1 159 ? 14.650 -7.617 6.055 1.00 88.69 159 LEU A C 1
ATOM 1297 O O . LEU A 1 159 ? 14.906 -8.820 5.981 1.00 88.69 159 LEU A O 1
ATOM 1301 N N . THR A 1 160 ? 15.224 -6.846 6.978 1.00 88.75 160 THR A N 1
ATOM 1302 C CA . THR A 1 160 ? 16.062 -7.404 8.047 1.00 88.75 160 THR A CA 1
ATOM 1303 C C . THR A 1 160 ? 15.237 -7.701 9.304 1.00 88.75 160 THR A C 1
ATOM 1305 O O . THR A 1 160 ? 14.182 -7.109 9.537 1.00 88.75 160 THR A O 1
ATOM 1308 N N . LEU A 1 161 ? 15.723 -8.613 10.157 1.00 87.81 161 LEU A N 1
ATOM 1309 C CA . LEU A 1 161 ? 15.098 -8.891 11.461 1.00 87.81 161 LEU A CA 1
ATOM 1310 C C . LEU A 1 161 ? 15.082 -7.655 12.374 1.00 87.81 161 LEU A C 1
ATOM 1312 O O . LEU A 1 161 ? 14.175 -7.507 13.193 1.00 87.81 161 LEU A O 1
ATOM 1316 N N . GLU A 1 162 ? 16.082 -6.783 12.242 1.00 88.69 162 GLU A N 1
ATOM 1317 C CA . GLU A 1 162 ? 16.178 -5.534 12.995 1.00 88.69 162 GLU A CA 1
ATOM 1318 C C . GLU A 1 162 ? 15.098 -4.546 12.545 1.00 88.69 162 GLU A C 1
ATOM 1320 O O . GLU A 1 162 ? 14.310 -4.094 13.379 1.00 88.69 162 GLU A O 1
ATOM 1325 N N . ASP A 1 163 ? 14.986 -4.304 11.232 1.00 86.31 163 ASP A N 1
ATOM 1326 C CA . ASP A 1 163 ? 13.953 -3.434 10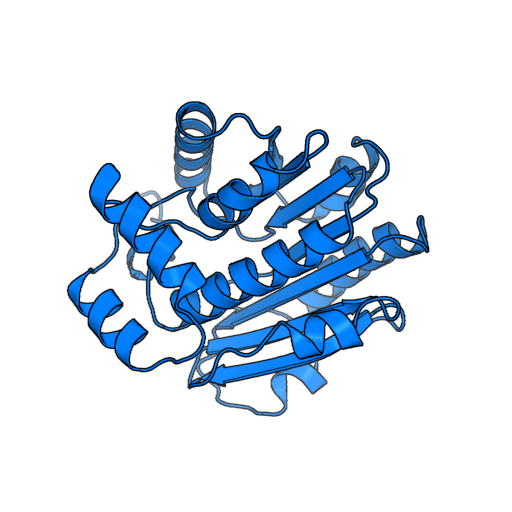.656 1.00 86.31 163 ASP A CA 1
ATOM 1327 C C . ASP A 1 163 ? 12.556 -3.911 11.047 1.00 86.31 163 ASP A C 1
ATOM 1329 O O . ASP A 1 163 ? 11.737 -3.126 11.532 1.00 86.31 163 ASP A O 1
ATOM 1333 N N . TRP A 1 164 ? 12.307 -5.217 10.913 1.00 90.62 164 TRP A N 1
ATOM 1334 C CA . TRP A 1 164 ? 11.052 -5.833 11.325 1.00 90.62 164 TRP A CA 1
ATOM 1335 C C . TRP A 1 164 ? 10.737 -5.575 12.797 1.00 90.62 164 TRP A C 1
ATOM 1337 O O . TRP A 1 164 ? 9.637 -5.139 13.130 1.00 90.62 164 TRP A O 1
ATOM 1347 N N . SER A 1 165 ? 11.697 -5.830 13.688 1.00 89.12 165 SER A N 1
ATOM 1348 C CA . SER A 1 165 ? 11.482 -5.710 15.133 1.00 89.12 165 SER A CA 1
ATOM 1349 C C . SER A 1 165 ? 11.142 -4.274 15.532 1.00 89.12 165 SER A C 1
ATOM 1351 O O . SER A 1 165 ? 10.220 -4.052 16.319 1.00 89.12 165 SER A O 1
ATOM 1353 N N . VAL A 1 166 ? 11.843 -3.292 14.956 1.00 88.00 166 VAL A N 1
ATOM 1354 C CA . VAL A 1 166 ? 11.609 -1.863 15.214 1.00 88.00 166 VAL A CA 1
ATOM 1355 C C . VAL A 1 166 ? 10.236 -1.426 14.698 1.00 88.00 166 VAL A C 1
ATOM 1357 O O . VAL A 1 166 ? 9.479 -0.764 15.418 1.00 88.00 166 VAL A O 1
ATOM 1360 N N . GLN A 1 167 ? 9.888 -1.815 13.470 1.00 90.50 167 GLN A N 1
ATOM 1361 C CA . GLN A 1 167 ? 8.614 -1.450 12.850 1.00 90.50 167 GLN A CA 1
ATOM 1362 C C . GLN A 1 167 ? 7.437 -2.111 13.573 1.00 90.50 167 GLN A C 1
ATOM 1364 O O . GLN A 1 167 ? 6.478 -1.429 13.934 1.00 90.50 167 GLN A O 1
ATOM 1369 N N . MET A 1 168 ? 7.533 -3.404 13.889 1.00 91.62 168 MET A N 1
ATOM 1370 C CA . MET A 1 168 ? 6.475 -4.120 14.599 1.00 91.62 168 MET A CA 1
ATOM 1371 C C . MET A 1 168 ? 6.253 -3.608 16.014 1.00 91.62 168 MET A C 1
ATOM 1373 O O . MET A 1 168 ? 5.096 -3.459 16.410 1.00 91.62 168 MET A O 1
ATOM 1377 N N . ALA A 1 169 ? 7.314 -3.305 16.769 1.00 88.88 169 ALA A N 1
ATOM 1378 C CA . ALA A 1 169 ? 7.172 -2.713 18.098 1.00 88.88 169 ALA A CA 1
ATOM 1379 C C . ALA A 1 169 ? 6.426 -1.371 18.024 1.00 88.88 169 ALA A C 1
ATOM 1381 O O . ALA A 1 169 ? 5.461 -1.156 18.758 1.00 88.88 169 ALA A O 1
ATOM 1382 N N . THR A 1 170 ? 6.811 -0.524 17.067 1.00 87.25 170 THR A N 1
ATOM 1383 C CA . THR A 1 170 ? 6.196 0.787 16.828 1.00 87.25 170 THR A CA 1
ATOM 1384 C C . THR A 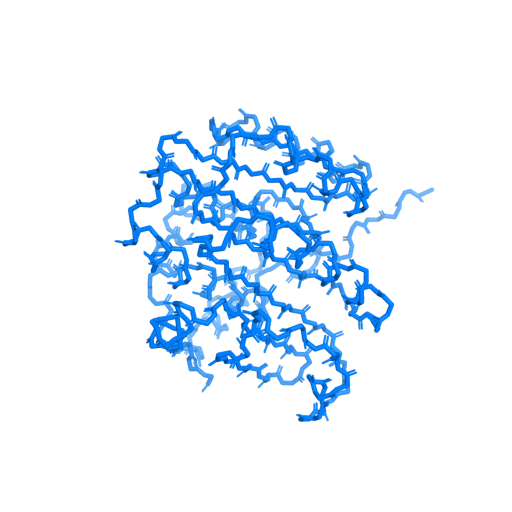1 170 ? 4.710 0.680 16.476 1.00 87.25 170 THR A C 1
ATOM 1386 O O . THR A 1 170 ? 3.867 1.347 17.082 1.00 87.25 170 THR A O 1
ATOM 1389 N N . ILE A 1 171 ? 4.367 -0.168 15.504 1.00 91.12 171 ILE A N 1
ATOM 1390 C CA . ILE A 1 171 ? 2.983 -0.347 15.044 1.00 91.12 171 ILE A CA 1
ATOM 1391 C C . ILE A 1 171 ? 2.127 -0.944 16.167 1.00 91.12 171 ILE A C 1
ATOM 1393 O O . ILE A 1 171 ? 1.013 -0.485 16.420 1.00 91.12 171 ILE A O 1
ATOM 1397 N N . THR A 1 172 ? 2.662 -1.931 16.885 1.00 91.44 172 THR A N 1
ATOM 1398 C CA . THR A 1 172 ? 1.974 -2.593 17.998 1.00 91.44 172 THR A CA 1
ATOM 1399 C C . THR A 1 172 ? 1.669 -1.630 19.138 1.00 91.44 172 THR A C 1
ATOM 1401 O O . THR A 1 172 ? 0.559 -1.663 19.666 1.00 91.44 172 THR A O 1
ATOM 1404 N N . GLU A 1 173 ? 2.617 -0.774 19.530 1.00 87.44 173 GLU A N 1
ATOM 1405 C CA . GLU A 1 173 ? 2.390 0.242 20.565 1.00 87.44 173 GLU A CA 1
ATOM 1406 C C . GLU A 1 173 ? 1.198 1.136 20.196 1.00 87.44 173 GLU A C 1
ATOM 1408 O O . GLU A 1 173 ? 0.301 1.363 21.015 1.00 87.44 173 GLU A O 1
ATOM 1413 N N . CYS A 1 174 ? 1.135 1.560 18.931 1.00 83.62 174 CYS A N 1
ATOM 1414 C CA . CYS A 1 174 ? 0.045 2.385 18.424 1.00 83.62 174 CYS A CA 1
ATOM 1415 C C . CYS A 1 174 ? -1.303 1.654 18.501 1.00 83.62 174 CYS A C 1
ATOM 1417 O O . CYS A 1 174 ? -2.275 2.217 19.003 1.00 83.62 174 CYS A O 1
ATOM 1419 N N . VAL A 1 175 ? -1.367 0.385 18.087 1.00 90.69 175 VAL A N 1
ATOM 1420 C CA . VAL A 1 175 ? -2.613 -0.401 18.129 1.00 90.69 175 VAL A CA 1
ATOM 1421 C C . VAL A 1 175 ? -3.042 -0.728 19.563 1.00 90.69 175 VAL A C 1
ATOM 1423 O O . VAL A 1 175 ? -4.218 -0.596 19.891 1.00 90.69 175 VAL A O 1
ATOM 1426 N N . LYS A 1 176 ? -2.115 -1.086 20.461 1.00 89.00 176 LYS A N 1
ATOM 1427 C CA . LYS A 1 176 ? -2.438 -1.399 21.870 1.00 89.00 176 LYS A CA 1
ATOM 1428 C C . LYS A 1 176 ? -3.036 -0.210 22.618 1.00 89.00 176 LYS A C 1
ATOM 1430 O O . LYS A 1 176 ? -3.839 -0.409 23.525 1.00 89.00 176 LYS A O 1
ATOM 1435 N N . SER A 1 177 ? -2.679 1.013 22.228 1.00 82.31 177 SER A N 1
ATOM 1436 C CA . SER A 1 177 ? -3.256 2.231 22.805 1.00 82.31 177 SER A CA 1
ATOM 1437 C C . SER A 1 177 ? -4.734 2.450 22.438 1.00 82.31 177 SER A C 1
ATOM 1439 O O . SER A 1 177 ? -5.393 3.281 23.058 1.00 82.31 177 SER A O 1
ATOM 1441 N N . SER A 1 178 ? -5.261 1.720 21.446 1.00 83.06 178 SER A N 1
ATOM 1442 C CA . SER A 1 178 ? -6.627 1.859 20.928 1.00 83.06 178 SER A CA 1
ATOM 1443 C C . SER A 1 178 ? -7.196 0.485 20.520 1.00 83.06 178 SER A C 1
ATOM 1445 O O . SER A 1 178 ? -7.150 0.122 19.345 1.00 83.06 178 SER A O 1
ATOM 1447 N N . PRO A 1 179 ? -7.750 -0.301 21.465 1.00 75.00 179 PRO A N 1
ATOM 1448 C CA . PRO A 1 179 ? -8.093 -1.714 21.249 1.00 75.00 179 PRO A CA 1
ATOM 1449 C C . PRO A 1 179 ? -9.166 -1.974 20.176 1.00 75.00 179 PRO A C 1
ATOM 1451 O O . PRO A 1 179 ? -9.266 -3.092 19.676 1.00 75.00 179 PRO A O 1
ATOM 1454 N N . ASP A 1 180 ? -9.937 -0.955 19.789 1.00 87.06 180 ASP A N 1
ATOM 1455 C CA . ASP A 1 180 ? -10.948 -1.046 18.727 1.00 87.06 180 ASP A CA 1
ATOM 1456 C C . ASP A 1 180 ? -10.394 -0.755 17.319 1.00 87.06 180 ASP A C 1
ATOM 1458 O O . ASP A 1 180 ? -11.136 -0.832 16.332 1.00 87.06 180 ASP A O 1
ATOM 1462 N N . VAL A 1 181 ? -9.102 -0.423 17.200 1.00 93.62 181 VAL A N 1
ATOM 1463 C CA . VAL A 1 181 ? -8.456 -0.188 15.905 1.00 93.62 181 VAL A CA 1
ATOM 1464 C C . VAL A 1 181 ? -8.501 -1.459 15.068 1.00 93.62 181 VAL A C 1
ATOM 1466 O O . VAL A 1 181 ? -8.097 -2.544 15.487 1.00 93.62 181 VAL A O 1
ATOM 1469 N N . LYS A 1 182 ? -8.973 -1.301 13.836 1.00 96.44 182 LYS A N 1
ATOM 1470 C CA . LYS A 1 182 ? -8.878 -2.310 12.785 1.00 96.44 182 LYS A CA 1
ATOM 1471 C C . LYS A 1 182 ? -7.553 -2.100 12.058 1.00 96.44 182 LYS A C 1
ATOM 1473 O O . LYS A 1 182 ? -7.463 -1.179 11.249 1.00 96.44 182 LYS A O 1
ATOM 1478 N N . ALA A 1 183 ? -6.525 -2.884 12.385 1.00 97.31 183 ALA A N 1
ATOM 1479 C CA . ALA A 1 183 ? -5.208 -2.721 11.772 1.00 97.31 183 ALA A CA 1
ATOM 1480 C C . ALA A 1 183 ? -4.836 -3.889 10.859 1.00 97.31 183 ALA A C 1
ATOM 1482 O O . ALA A 1 183 ? -5.020 -5.054 11.215 1.00 97.31 183 ALA A O 1
ATOM 1483 N N . VAL A 1 184 ? -4.273 -3.555 9.700 1.00 98.19 184 VAL A N 1
ATOM 1484 C CA . VAL A 1 184 ? -3.673 -4.497 8.751 1.00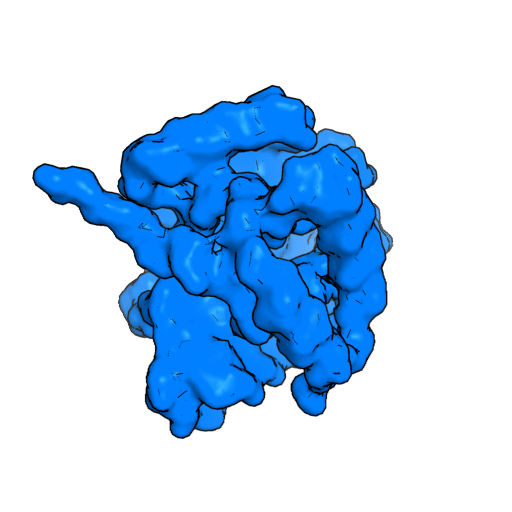 98.19 184 VAL A CA 1
ATOM 1485 C C . VAL A 1 184 ? -2.238 -4.065 8.479 1.00 98.19 184 VAL A C 1
ATOM 1487 O O . VAL A 1 184 ? -1.956 -2.873 8.372 1.00 98.19 184 VAL A O 1
ATOM 1490 N N . ILE A 1 185 ? -1.338 -5.036 8.385 1.00 97.75 185 ILE A N 1
ATOM 1491 C CA . ILE A 1 185 ? 0.046 -4.846 7.964 1.00 97.75 185 ILE A CA 1
ATOM 1492 C C . ILE A 1 185 ? 0.261 -5.735 6.746 1.00 97.75 185 ILE A C 1
ATOM 1494 O O . ILE A 1 185 ? 0.121 -6.954 6.843 1.00 97.75 185 ILE A O 1
ATOM 1498 N N . GLU A 1 186 ? 0.586 -5.132 5.614 1.00 97.19 186 GLU A N 1
ATOM 1499 C CA . GLU A 1 186 ? 1.115 -5.837 4.455 1.00 97.19 186 GLU A CA 1
ATOM 1500 C C . GLU A 1 186 ? 2.634 -5.699 4.456 1.00 97.19 186 GLU A C 1
ATOM 1502 O O . GLU A 1 186 ? 3.178 -4.614 4.665 1.00 97.19 186 GLU A O 1
ATOM 1507 N N . VAL A 1 187 ? 3.316 -6.816 4.250 1.00 95.06 187 VAL A N 1
ATOM 1508 C CA . VAL A 1 187 ? 4.770 -6.903 4.267 1.00 95.06 187 VAL A CA 1
ATOM 1509 C C . VAL A 1 187 ? 5.204 -7.535 2.967 1.00 95.06 187 VAL A C 1
ATOM 1511 O O . VAL A 1 187 ? 4.735 -8.621 2.633 1.00 95.06 187 VAL A O 1
ATOM 1514 N N . PHE A 1 188 ? 6.100 -6.866 2.262 1.00 92.25 188 PHE A N 1
ATOM 1515 C CA . PHE A 1 188 ? 6.755 -7.348 1.065 1.00 92.25 188 PHE A CA 1
ATOM 1516 C C . PHE A 1 188 ? 8.250 -7.470 1.346 1.00 92.25 188 PHE A C 1
ATOM 1518 O O . PHE A 1 188 ? 8.859 -6.582 1.935 1.00 92.25 188 PHE A O 1
ATOM 1525 N N . ASP A 1 189 ? 8.836 -8.584 0.935 1.00 89.00 189 ASP A N 1
ATOM 1526 C CA . ASP A 1 189 ? 10.272 -8.805 0.969 1.00 89.00 189 ASP A CA 1
ATOM 1527 C C . ASP A 1 189 ? 10.741 -9.346 -0.381 1.00 89.00 189 ASP A C 1
ATOM 1529 O O . ASP A 1 189 ? 10.087 -10.185 -1.015 1.00 89.00 189 ASP A O 1
ATOM 1533 N N . TYR A 1 190 ? 11.896 -8.852 -0.812 1.00 83.81 190 TYR A N 1
ATOM 1534 C CA . TYR A 1 190 ? 12.590 -9.338 -1.988 1.00 83.81 190 TYR A CA 1
ATOM 1535 C C . TYR A 1 190 ? 13.836 -10.100 -1.532 1.00 83.81 190 TYR A C 1
ATOM 1537 O O . TYR A 1 190 ? 14.841 -9.516 -1.124 1.00 83.81 190 TYR A O 1
ATOM 1545 N N . ASP A 1 191 ? 13.780 -11.427 -1.629 1.00 80.94 191 ASP A N 1
ATOM 1546 C CA . ASP A 1 191 ? 14.908 -12.303 -1.314 1.00 80.94 191 ASP A CA 1
ATOM 1547 C C . ASP A 1 191 ? 15.060 -13.356 -2.413 1.00 80.94 191 ASP A C 1
ATOM 1549 O O . ASP A 1 191 ? 14.115 -14.064 -2.755 1.00 80.94 191 ASP A O 1
ATOM 1553 N N . GLU A 1 192 ? 16.265 -13.470 -2.974 1.00 73.88 192 GLU A N 1
ATOM 1554 C CA . GLU A 1 192 ? 16.597 -14.496 -3.969 1.00 73.88 192 GLU A CA 1
ATOM 1555 C C . GLU A 1 192 ? 16.612 -15.907 -3.363 1.00 73.88 192 GLU A C 1
ATOM 1557 O O . GLU A 1 192 ? 16.589 -16.897 -4.098 1.00 73.88 192 GLU A O 1
ATOM 1562 N N . ILE A 1 193 ? 16.644 -16.005 -2.030 1.00 69.75 193 ILE A N 1
ATOM 1563 C CA . ILE A 1 193 ? 16.563 -17.263 -1.302 1.00 69.75 193 ILE A CA 1
ATOM 1564 C C . ILE A 1 193 ? 15.094 -17.666 -1.148 1.00 69.75 193 ILE A C 1
ATOM 1566 O O . ILE A 1 193 ? 14.353 -17.142 -0.320 1.00 69.75 193 ILE A O 1
ATOM 1570 N N . ASP A 1 194 ? 14.702 -18.662 -1.936 1.00 63.88 194 ASP A N 1
ATOM 1571 C CA . ASP A 1 194 ? 13.393 -19.308 -1.871 1.00 63.88 194 ASP A CA 1
ATOM 1572 C C . ASP A 1 194 ? 13.300 -20.154 -0.585 1.00 63.88 194 ASP A C 1
ATOM 1574 O O . ASP A 1 194 ? 13.889 -21.236 -0.488 1.00 63.88 194 ASP A O 1
ATOM 1578 N N . SER A 1 195 ? 12.654 -19.629 0.462 1.00 60.84 195 SER A N 1
ATOM 1579 C CA . SER A 1 195 ? 12.530 -20.325 1.746 1.00 60.84 195 SER A CA 1
ATOM 1580 C C . SER A 1 195 ? 11.153 -20.136 2.375 1.00 60.84 195 SER A C 1
ATOM 1582 O O . SER A 1 195 ? 10.868 -19.099 2.969 1.00 60.84 195 SER A O 1
ATOM 1584 N N . ASP A 1 196 ? 10.368 -21.216 2.385 1.00 57.28 196 ASP A N 1
ATOM 1585 C CA . ASP A 1 196 ? 9.043 -21.310 3.025 1.00 57.28 196 ASP A CA 1
ATOM 1586 C C . ASP A 1 196 ? 9.052 -20.946 4.525 1.00 57.28 196 ASP A C 1
ATOM 1588 O O . ASP A 1 196 ? 8.017 -20.673 5.133 1.00 57.28 196 ASP A O 1
ATOM 1592 N N . ALA A 1 197 ? 10.231 -20.935 5.152 1.00 63.19 197 ALA A N 1
ATOM 1593 C CA . ALA A 1 197 ? 10.418 -20.606 6.558 1.00 63.19 197 ALA A CA 1
ATOM 1594 C C . ALA A 1 197 ? 10.673 -19.110 6.819 1.00 63.19 197 ALA A C 1
ATOM 1596 O O . ALA A 1 197 ? 10.936 -18.753 7.971 1.00 63.19 197 ALA A O 1
ATOM 1597 N N . LEU A 1 198 ? 10.624 -18.231 5.809 1.00 76.81 198 LEU A N 1
ATOM 1598 C CA . LEU A 1 198 ? 10.967 -16.810 5.957 1.00 76.81 198 LEU A CA 1
ATOM 1599 C C . LEU A 1 198 ? 10.184 -16.151 7.100 1.00 76.81 198 LEU A C 1
ATOM 1601 O O . LEU A 1 198 ? 10.783 -15.680 8.067 1.00 76.81 198 LEU A O 1
ATOM 1605 N N . TRP A 1 199 ? 8.851 -16.228 7.052 1.00 84.38 199 TRP A N 1
ATOM 1606 C CA . TRP A 1 199 ? 7.972 -15.600 8.045 1.00 84.38 199 TRP A CA 1
ATOM 1607 C C . TRP A 1 199 ? 8.084 -16.207 9.447 1.00 84.38 199 TRP A C 1
ATOM 1609 O O . TRP A 1 199 ? 7.802 -15.529 10.428 1.00 84.38 199 TRP A O 1
ATOM 1619 N N . SER A 1 200 ? 8.568 -17.450 9.572 1.00 81.62 200 SER A N 1
ATOM 1620 C CA . SER A 1 200 ? 8.774 -18.092 10.881 1.00 81.62 200 SER A CA 1
ATOM 1621 C C . SER A 1 200 ? 9.930 -17.488 11.687 1.00 81.62 200 SER A C 1
ATOM 1623 O O . SER A 1 200 ? 9.987 -17.658 12.904 1.00 81.62 200 SER A O 1
ATOM 1625 N N . LYS A 1 201 ? 10.845 -16.769 11.023 1.00 82.75 201 LYS A N 1
ATOM 1626 C CA . LYS A 1 201 ? 11.976 -16.086 11.670 1.00 82.75 201 LYS A CA 1
ATOM 1627 C C . LYS A 1 201 ? 11.563 -14.765 12.322 1.00 82.75 201 LYS A C 1
ATOM 1629 O O . LYS A 1 201 ? 12.267 -14.276 13.201 1.00 82.75 201 LYS A O 1
ATOM 1634 N N . PHE A 1 202 ? 10.446 -14.188 11.887 1.00 83.75 202 PHE A N 1
ATOM 1635 C CA . PHE A 1 202 ? 9.970 -12.883 12.317 1.00 83.75 202 PHE A CA 1
ATOM 1636 C C . PHE A 1 202 ? 8.988 -13.030 13.487 1.00 83.75 202 PHE A C 1
ATOM 1638 O O . PHE A 1 202 ? 7.936 -13.656 13.367 1.00 83.75 202 PHE A O 1
ATOM 1645 N N . SER A 1 203 ? 9.321 -12.456 14.646 1.00 84.88 203 SER A N 1
ATOM 1646 C CA . SER A 1 203 ? 8.429 -12.471 15.810 1.00 84.88 203 SER A CA 1
ATOM 1647 C C . SER A 1 203 ? 7.232 -11.549 15.581 1.00 84.88 203 SER A C 1
ATOM 1649 O O . SER A 1 203 ? 7.420 -10.369 15.286 1.00 84.88 203 SER A O 1
ATOM 1651 N N . ILE A 1 204 ? 6.016 -12.062 15.761 1.00 86.81 204 ILE A N 1
ATOM 1652 C CA . ILE A 1 204 ? 4.770 -11.300 15.602 1.00 86.81 204 ILE A CA 1
ATOM 1653 C C . ILE A 1 204 ? 4.164 -11.075 16.988 1.00 86.81 204 ILE A C 1
ATOM 1655 O O . ILE A 1 204 ? 4.092 -12.004 17.794 1.00 86.81 204 ILE A O 1
ATOM 1659 N N . ASP A 1 205 ? 3.746 -9.843 17.278 1.00 90.38 205 ASP A N 1
ATOM 1660 C CA . ASP A 1 205 ? 3.047 -9.535 18.527 1.00 90.38 205 ASP A CA 1
ATOM 1661 C C . ASP A 1 205 ? 1.661 -10.193 18.551 1.00 90.38 205 ASP A C 1
ATOM 1663 O O . ASP A 1 205 ? 0.983 -10.263 17.527 1.00 90.38 205 ASP A O 1
ATOM 1667 N N . SER A 1 206 ? 1.211 -10.633 19.728 1.00 90.56 206 SER A N 1
ATOM 1668 C CA . SER A 1 206 ? -0.060 -11.345 19.905 1.00 90.56 206 SER A CA 1
ATOM 1669 C C . SER A 1 206 ? -1.308 -10.527 19.562 1.00 90.56 206 SER A C 1
ATOM 1671 O O . SER A 1 206 ? -2.403 -11.077 19.545 1.00 90.56 206 SER A O 1
ATOM 1673 N N . VAL A 1 207 ? -1.180 -9.225 19.303 1.00 93.25 207 VAL A N 1
ATOM 1674 C CA . VAL A 1 207 ? -2.268 -8.396 18.765 1.00 93.25 207 VAL A CA 1
ATOM 1675 C C . VAL A 1 207 ? -2.586 -8.738 17.304 1.00 93.25 207 VAL A C 1
ATOM 1677 O O . VAL A 1 207 ? -3.732 -8.574 16.869 1.00 93.25 207 VAL A O 1
ATOM 1680 N N . PHE A 1 208 ? -1.599 -9.233 16.556 1.00 95.06 208 PHE A N 1
ATOM 1681 C CA . PHE A 1 208 ? -1.715 -9.544 15.139 1.00 95.06 208 PHE A CA 1
ATOM 1682 C C . PHE A 1 208 ? -1.710 -11.051 14.880 1.00 95.06 208 PHE A C 1
ATOM 1684 O O . PHE A 1 208 ? -0.995 -11.829 15.507 1.00 95.06 208 PHE A O 1
ATOM 1691 N N . LYS A 1 209 ? -2.473 -11.454 13.867 1.00 94.31 209 LYS A N 1
ATOM 1692 C CA . LYS A 1 209 ? -2.481 -12.802 13.299 1.00 94.31 209 LYS A CA 1
ATOM 1693 C C . LYS A 1 209 ? -2.051 -12.713 11.841 1.00 94.31 209 LYS A C 1
ATOM 1695 O O . LYS A 1 209 ? -2.574 -11.880 11.103 1.00 94.31 209 LYS A O 1
ATOM 1700 N N . MET A 1 210 ? -1.143 -13.589 11.412 1.00 94.62 210 MET A N 1
ATOM 1701 C CA . MET A 1 210 ? -0.874 -13.776 9.985 1.00 94.62 210 MET A CA 1
ATOM 1702 C C . MET A 1 210 ? -2.114 -14.387 9.331 1.00 94.62 210 MET A C 1
ATOM 1704 O O . MET A 1 210 ? -2.565 -15.462 9.732 1.00 94.62 210 MET A O 1
ATOM 1708 N N . VAL A 1 211 ? -2.688 -13.691 8.355 1.00 94.50 211 VAL A N 1
ATOM 1709 C CA . VAL A 1 211 ? -3.916 -14.122 7.668 1.00 94.50 211 VAL A CA 1
ATOM 1710 C C . VAL A 1 211 ? -3.637 -14.736 6.307 1.00 94.50 211 VAL A C 1
ATOM 1712 O O . VAL A 1 211 ? -4.461 -15.506 5.806 1.00 94.50 211 VAL A O 1
ATOM 1715 N N . ARG A 1 212 ? -2.491 -14.396 5.709 1.00 92.06 212 ARG A N 1
ATOM 1716 C CA . ARG A 1 212 ? -2.069 -14.894 4.406 1.00 92.06 212 ARG A CA 1
ATOM 1717 C C . ARG A 1 212 ? -0.570 -14.699 4.213 1.00 92.06 212 ARG A C 1
ATOM 1719 O O . ARG A 1 212 ? -0.014 -13.720 4.702 1.00 92.06 212 ARG A O 1
ATOM 1726 N N . SER A 1 213 ? 0.041 -15.596 3.453 1.00 90.88 213 SER A N 1
ATOM 1727 C CA . SER A 1 213 ? 1.365 -15.410 2.873 1.00 90.88 213 SER A CA 1
ATOM 1728 C C . SER A 1 213 ? 1.339 -15.815 1.402 1.00 90.88 213 SER A C 1
ATOM 1730 O O . SER A 1 213 ? 0.563 -16.688 1.002 1.00 90.88 213 SER A O 1
ATOM 1732 N N . TYR A 1 214 ? 2.171 -15.160 0.603 1.00 86.44 214 TYR A N 1
ATOM 1733 C CA . TY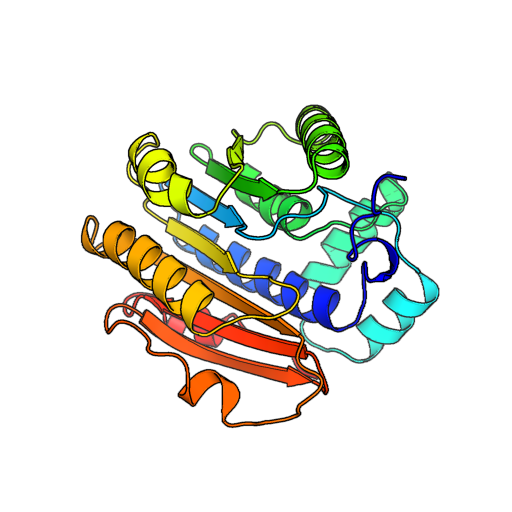R A 1 214 ? 2.382 -15.451 -0.807 1.00 86.44 214 TYR A CA 1
ATOM 1734 C C . TYR A 1 214 ? 3.874 -15.554 -1.068 1.00 86.44 214 TYR A C 1
ATOM 1736 O O . TYR A 1 214 ? 4.663 -14.789 -0.519 1.00 86.44 214 TYR A O 1
ATOM 1744 N N . GLN A 1 215 ? 4.246 -16.495 -1.921 1.00 85.62 215 GLN A N 1
ATOM 1745 C CA . GLN A 1 215 ? 5.628 -16.719 -2.307 1.00 85.62 215 GLN A CA 1
ATOM 1746 C C . GLN A 1 215 ? 5.652 -17.003 -3.799 1.00 85.62 215 GLN A C 1
ATOM 1748 O O . GLN A 1 215 ? 5.003 -17.932 -4.282 1.00 85.62 215 GLN A O 1
ATOM 1753 N N . HIS A 1 216 ? 6.366 -16.162 -4.538 1.00 83.75 216 HIS A N 1
ATOM 1754 C CA . HIS A 1 216 ? 6.577 -16.334 -5.965 1.00 83.75 216 HIS A CA 1
ATOM 1755 C C . HIS A 1 216 ? 8.036 -16.053 -6.304 1.00 83.75 216 HIS A C 1
ATOM 1757 O O . HIS A 1 216 ? 8.426 -14.910 -6.562 1.00 83.75 216 HIS A O 1
ATOM 1763 N N . LYS A 1 217 ? 8.843 -17.117 -6.356 1.00 85.50 217 LYS A N 1
ATOM 1764 C CA . LYS A 1 217 ? 10.289 -17.034 -6.592 1.00 85.50 217 LYS A CA 1
ATOM 1765 C C . LYS A 1 217 ? 10.947 -16.134 -5.538 1.00 85.50 217 LYS A C 1
ATOM 1767 O O . LYS A 1 217 ? 11.086 -16.524 -4.393 1.00 85.50 217 LYS A O 1
ATOM 1772 N N . LYS A 1 218 ? 11.312 -14.918 -5.944 1.00 86.25 218 LYS A N 1
ATOM 1773 C CA . LYS A 1 218 ? 12.017 -13.922 -5.137 1.00 86.25 218 LYS A CA 1
ATOM 1774 C C . LYS A 1 218 ? 11.105 -12.922 -4.427 1.00 86.25 218 LYS A C 1
ATOM 1776 O O . LYS A 1 218 ? 11.599 -12.021 -3.765 1.00 86.25 218 LYS A O 1
ATOM 1781 N N . TYR A 1 219 ? 9.795 -13.027 -4.644 1.00 88.19 219 TYR A N 1
ATOM 1782 C CA . TYR A 1 219 ? 8.797 -12.122 -4.087 1.00 88.19 219 TYR A CA 1
ATOM 1783 C C . TYR A 1 219 ? 8.063 -12.825 -2.953 1.00 88.19 219 TYR A C 1
ATOM 1785 O O . TYR A 1 219 ? 7.354 -13.808 -3.192 1.00 88.19 219 TYR A O 1
ATOM 1793 N N . HIS A 1 220 ? 8.222 -12.307 -1.741 1.00 89.75 220 HIS A N 1
ATOM 1794 C CA . HIS A 1 220 ? 7.606 -12.843 -0.535 1.00 89.75 220 HIS A CA 1
ATOM 1795 C C . HIS A 1 220 ? 6.661 -11.797 0.028 1.00 89.75 220 HIS A C 1
ATOM 1797 O O . HIS A 1 220 ? 7.060 -10.661 0.259 1.00 89.75 220 HIS A O 1
ATOM 1803 N N . LEU A 1 221 ? 5.406 -12.170 0.261 1.00 91.56 221 LEU A N 1
ATOM 1804 C 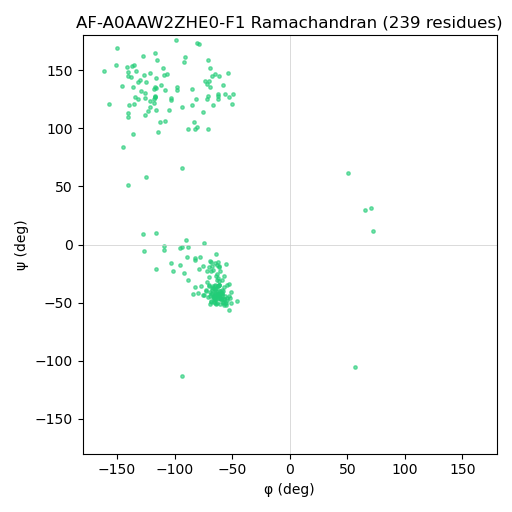CA . LEU A 1 221 ? 4.428 -11.291 0.889 1.00 91.56 221 LEU A CA 1
ATOM 1805 C C . LEU A 1 221 ? 3.785 -11.966 2.088 1.00 91.56 221 LEU A C 1
ATOM 1807 O O . LEU A 1 221 ? 3.516 -13.169 2.073 1.00 91.56 221 LEU A O 1
ATOM 1811 N N . ALA A 1 222 ? 3.470 -11.177 3.103 1.00 93.44 222 ALA A N 1
ATOM 1812 C CA . ALA A 1 222 ? 2.626 -11.590 4.207 1.00 93.44 222 ALA A CA 1
ATOM 1813 C C . ALA A 1 222 ? 1.649 -10.480 4.574 1.00 93.44 222 ALA A C 1
ATOM 1815 O O . ALA A 1 222 ? 1.966 -9.295 4.532 1.00 93.44 222 ALA A O 1
ATOM 1816 N N . VAL A 1 223 ? 0.446 -10.892 4.959 1.00 96.12 223 VAL A N 1
ATOM 1817 C CA . VAL A 1 223 ? -0.582 -10.000 5.482 1.00 96.12 223 VAL A CA 1
ATOM 1818 C C . VAL A 1 223 ? -0.863 -10.408 6.918 1.00 96.12 223 VAL A C 1
ATOM 1820 O O . VAL A 1 223 ? -1.171 -11.569 7.209 1.00 96.12 223 VAL A O 1
ATOM 1823 N N . PHE A 1 224 ? -0.785 -9.434 7.813 1.00 96.62 224 PHE A N 1
ATOM 1824 C CA . PHE A 1 224 ? -1.126 -9.554 9.219 1.00 96.62 224 PHE A CA 1
ATOM 1825 C C . PHE A 1 224 ? -2.310 -8.651 9.516 1.00 96.62 224 PHE A C 1
ATOM 1827 O O . PHE A 1 224 ? -2.421 -7.558 8.972 1.00 96.62 224 PHE A O 1
ATOM 1834 N N . ALA A 1 225 ? -3.202 -9.089 10.392 1.00 97.69 225 ALA A N 1
ATOM 1835 C CA . ALA A 1 225 ? -4.356 -8.295 10.783 1.00 97.69 225 ALA A CA 1
ATOM 1836 C C . ALA A 1 225 ? -4.645 -8.459 12.272 1.00 97.69 225 ALA A C 1
ATOM 1838 O O . ALA A 1 225 ? -4.331 -9.495 12.866 1.00 97.69 225 ALA A O 1
ATOM 1839 N N . THR A 1 226 ? -5.260 -7.445 12.876 1.00 97.06 226 THR A N 1
ATOM 1840 C CA . THR A 1 226 ? -5.746 -7.536 14.253 1.00 97.06 226 THR A CA 1
ATOM 1841 C C . THR A 1 226 ? -6.803 -8.627 14.379 1.00 97.06 226 THR A C 1
ATOM 1843 O O . THR A 1 226 ? -7.610 -8.853 13.471 1.00 97.06 226 THR A O 1
ATOM 1846 N N . HIS A 1 227 ? -6.825 -9.314 15.523 1.00 95.25 227 HIS A N 1
ATOM 1847 C CA . HIS A 1 227 ? -7.705 -10.468 15.746 1.00 95.25 227 HIS A CA 1
ATOM 1848 C C . HIS A 1 227 ? -9.191 -10.205 15.454 1.00 95.25 227 HIS A C 1
ATOM 1850 O O . HIS A 1 227 ? -9.880 -11.095 14.965 1.00 95.25 227 HIS A O 1
ATOM 1856 N N . ASN A 1 228 ? -9.677 -8.988 15.706 1.00 93.94 228 ASN A N 1
ATOM 1857 C CA . ASN A 1 228 ? -11.070 -8.588 15.485 1.00 93.94 228 ASN A CA 1
ATOM 1858 C C . ASN A 1 228 ? -11.496 -8.533 14.003 1.00 93.94 228 ASN A C 1
ATOM 1860 O O . ASN A 1 228 ? -12.693 -8.547 13.728 1.00 93.94 228 ASN A O 1
ATOM 1864 N N . ILE A 1 229 ? -10.553 -8.471 13.057 1.00 97.00 229 ILE A N 1
ATOM 1865 C CA . ILE A 1 229 ? -10.839 -8.427 11.611 1.00 97.00 229 ILE A CA 1
ATOM 1866 C C . ILE A 1 229 ? -10.109 -9.506 10.810 1.00 97.00 229 ILE A C 1
ATOM 1868 O O . ILE A 1 229 ? -10.366 -9.644 9.616 1.00 97.00 229 ILE A O 1
ATOM 1872 N N . ALA A 1 230 ? -9.226 -10.283 11.442 1.00 96.75 230 ALA A N 1
ATOM 1873 C CA . ALA A 1 230 ? -8.337 -11.221 10.766 1.00 96.75 230 ALA A CA 1
ATOM 1874 C C . ALA A 1 230 ? -9.067 -12.185 9.818 1.00 96.75 230 ALA A C 1
ATOM 1876 O O . ALA A 1 230 ? -8.652 -12.355 8.674 1.00 96.75 230 ALA A O 1
ATOM 1877 N N . ASP A 1 231 ? -10.191 -12.759 10.246 1.00 96.62 231 ASP A N 1
ATOM 1878 C CA . ASP A 1 231 ? -10.940 -13.700 9.407 1.00 96.62 231 ASP A CA 1
ATOM 1879 C C . ASP A 1 231 ? -11.627 -12.993 8.224 1.00 96.62 231 ASP A C 1
ATOM 1881 O O . ASP A 1 231 ? -11.660 -13.529 7.118 1.00 96.62 231 ASP A O 1
ATOM 1885 N N . SER A 1 232 ? -12.097 -11.754 8.417 1.00 97.00 232 SER A N 1
ATOM 1886 C CA . SER A 1 232 ? -12.665 -10.932 7.336 1.00 97.00 232 SER A CA 1
ATOM 1887 C C . SER A 1 232 ? -11.615 -10.523 6.302 1.00 97.00 232 SER A C 1
ATOM 1889 O O . SER A 1 232 ? -11.910 -10.523 5.110 1.00 97.00 232 SER A O 1
ATOM 1891 N N . ILE A 1 233 ? -10.394 -10.194 6.741 1.00 97.69 233 ILE A N 1
ATOM 1892 C CA . ILE A 1 233 ? -9.281 -9.889 5.833 1.00 97.69 233 ILE A CA 1
ATOM 1893 C C . ILE A 1 233 ? -8.831 -11.154 5.103 1.00 97.69 233 ILE A C 1
ATOM 1895 O O . ILE A 1 233 ? -8.679 -11.114 3.889 1.00 97.69 233 ILE A O 1
ATOM 1899 N N . SER A 1 234 ? -8.694 -12.288 5.801 1.00 95.62 234 SER A N 1
ATOM 1900 C CA . SER A 1 234 ? -8.312 -13.578 5.200 1.00 95.62 234 SER A CA 1
ATOM 1901 C C . SER A 1 234 ? -9.262 -14.008 4.075 1.00 95.62 234 SER A C 1
ATOM 1903 O O . SER A 1 234 ? -8.824 -14.547 3.062 1.00 95.62 234 SER A O 1
ATOM 1905 N N . GLN A 1 235 ? -10.562 -13.733 4.224 1.00 94.88 235 GLN A N 1
ATOM 1906 C CA . GLN A 1 235 ? -11.560 -13.983 3.182 1.00 94.88 235 GLN A CA 1
ATOM 1907 C C . GLN A 1 235 ? -11.444 -13.018 1.998 1.00 94.88 235 GLN A C 1
ATOM 1909 O O . GLN A 1 235 ? -11.728 -13.424 0.875 1.00 94.88 235 GLN A O 1
ATOM 1914 N N . ALA A 1 236 ? -11.024 -11.772 2.226 1.00 94.00 236 ALA A N 1
ATOM 1915 C CA . ALA A 1 236 ? -10.878 -10.772 1.172 1.00 94.00 236 ALA A CA 1
ATOM 1916 C C . ALA A 1 236 ? -9.607 -10.971 0.329 1.00 94.00 236 ALA A C 1
ATOM 1918 O O . ALA A 1 236 ? -9.650 -10.750 -0.877 1.00 94.00 236 ALA A O 1
ATOM 1919 N N . VAL A 1 237 ? -8.496 -11.410 0.937 1.00 92.75 237 VAL A N 1
ATOM 1920 C CA . VAL A 1 237 ? -7.212 -11.569 0.233 1.00 92.75 237 VAL A CA 1
ATOM 1921 C C . VAL A 1 237 ? -7.140 -12.897 -0.534 1.00 92.75 237 VAL A C 1
ATOM 1923 O O . VAL A 1 237 ? -6.891 -13.955 0.046 1.00 92.75 237 VAL A O 1
ATOM 1926 N N . GLN A 1 238 ? -7.379 -12.851 -1.847 1.00 87.56 238 GLN A N 1
ATOM 1927 C CA . GLN A 1 238 ? -7.606 -14.040 -2.687 1.00 87.56 238 GLN A CA 1
ATOM 1928 C C . GLN A 1 238 ? -6.726 -14.136 -3.939 1.00 87.56 238 GLN A C 1
ATOM 1930 O O . GLN A 1 238 ? -6.971 -15.029 -4.746 1.00 87.56 238 GLN A O 1
ATOM 1935 N N . VAL A 1 239 ? -5.714 -13.276 -4.111 1.00 83.00 239 VAL A N 1
ATOM 1936 C CA . VAL A 1 239 ? -4.813 -13.318 -5.284 1.00 83.00 239 VAL A CA 1
ATOM 1937 C C . VAL A 1 239 ? -4.296 -14.745 -5.517 1.00 83.00 239 VAL A C 1
ATOM 1939 O O . VAL A 1 239 ? -3.809 -15.390 -4.584 1.00 83.00 239 VAL A O 1
ATOM 1942 N N . LYS A 1 240 ? -4.401 -15.257 -6.749 1.00 83.81 240 LYS A N 1
ATOM 1943 C CA . LYS A 1 240 ? -3.868 -16.582 -7.112 1.00 83.81 240 LYS A CA 1
ATOM 1944 C C . LYS A 1 240 ? -2.780 -16.458 -8.176 1.00 83.81 240 LYS A C 1
ATOM 1946 O O . LYS A 1 240 ? -2.932 -15.694 -9.129 1.00 83.81 240 LYS A O 1
ATOM 1951 N N . LEU A 1 241 ? -1.696 -17.205 -7.948 1.00 76.62 241 LEU A N 1
ATOM 1952 C CA . LEU A 1 241 ? -0.503 -17.320 -8.796 1.00 76.62 241 LEU A CA 1
ATOM 1953 C C . LEU A 1 241 ? -0.642 -18.430 -9.841 1.00 76.62 241 LEU A C 1
ATOM 1955 O O . LEU A 1 241 ? -1.354 -19.419 -9.543 1.00 76.62 241 LEU A O 1
#

pLDDT: mean 91.61, std 8.05, range [45.75, 98.44]

Radius of gyration: 16.66 Å; Cα contacts (8 Å, |Δi|>4): 401; chains: 1; bounding box: 44×39×45 Å

Mean predicted aligned error: 4.03 Å

Foldseek 3Di:
DADDDPCQQVPLALLQLLLLLLLQLLLVLLVVVVKLAEEEEEQEDFAQWHADDVVNNVVNVVVKPPSVSVCVVQVVCCVVPVTGGGSNNSNQVRQVVHPRYEYEAEHQRVVRVVNRVVCCVVPHPHHYDYDNHLVCVLVVCVVGDLTLEYEYEAADQADDLVNLVSNQVSVVVSCVVPVNYKYKYKYKHFAQDQDPCPVVVHDHDPQKDWLDWDDDRRITMTMIIGPVCSVVSSVSSDMDD